Protein AF-B7PE12-F1 (afdb_monomer_lite)

InterPro domains:
  IPR002048 EF-hand domain [PF00036] (57-82)
  IPR002048 EF-hand domain [PS50222] (52-87)
  IPR002048 EF-hand domain [SM00054] (56-84)
  IPR011992 EF-hand domain pair [SSF47473] (15-103)
  IPR018247 EF-Hand 1, calcium-binding site [PS00018] (65-77)
  IPR036380 Isochorismatase-like superfamily [G3DSA:3.40.50.850] (93-191)
  IPR036380 Isochorismatase-like superfamily [SSF52499] (86-162)
  IPR052347 Isochorismatase Family Nicotinamidases [PTHR11080] (16-173)

Structure (mmCIF, N/CA/C/O backbone):
data_AF-B7PE12-F1
#
_entry.id   AF-B7PE12-F1
#
loop_
_atom_site.group_PDB
_atom_site.id
_atom_site.type_symbol
_atom_site.label_atom_id
_atom_site.label_alt_id
_atom_site.label_comp_id
_atom_site.label_asym_id
_atom_site.label_entity_id
_atom_site.label_seq_id
_atom_site.pdbx_PDB_ins_code
_atom_site.Cartn_x
_atom_site.Cartn_y
_atom_site.Cartn_z
_atom_site.occupancy
_atom_site.B_iso_or_equiv
_atom_site.auth_seq_id
_atom_site.auth_comp_id
_atom_site.auth_asym_id
_atom_site.auth_atom_id
_atom_site.pdbx_PDB_model_num
ATOM 1 N N . MET A 1 1 ? 0.848 9.325 35.718 1.00 32.75 1 MET A N 1
ATOM 2 C CA . MET A 1 1 ? 0.723 7.992 35.100 1.00 32.75 1 MET A CA 1
ATOM 3 C C . MET A 1 1 ? 1.271 8.139 33.702 1.00 32.75 1 MET A C 1
ATOM 5 O O . MET A 1 1 ? 0.842 9.062 33.021 1.00 32.75 1 MET A O 1
ATOM 9 N N . GLU A 1 2 ? 2.281 7.356 33.340 1.00 33.16 2 GLU A N 1
ATOM 10 C CA . GLU A 1 2 ? 2.796 7.341 31.967 1.00 33.16 2 GLU A CA 1
ATOM 11 C C . GLU A 1 2 ? 1.709 6.778 31.042 1.00 33.16 2 GLU A C 1
ATOM 13 O O . GLU A 1 2 ? 0.997 5.851 31.431 1.00 33.16 2 GLU A O 1
ATOM 18 N N . ALA A 1 3 ? 1.526 7.382 29.865 1.00 39.03 3 ALA A N 1
ATOM 19 C CA . ALA A 1 3 ? 0.576 6.881 28.879 1.00 39.03 3 ALA A CA 1
ATOM 20 C C . ALA A 1 3 ? 1.026 5.487 28.398 1.00 39.03 3 ALA A C 1
ATOM 22 O O . ALA A 1 3 ? 2.227 5.288 28.178 1.00 39.03 3 ALA A O 1
ATOM 23 N N . PRO A 1 4 ? 0.111 4.513 28.247 1.00 46.31 4 PRO A N 1
ATOM 24 C CA . PRO A 1 4 ? 0.466 3.198 27.733 1.00 46.31 4 PRO A CA 1
ATOM 25 C C . PRO A 1 4 ? 1.060 3.338 26.326 1.00 46.31 4 PRO A C 1
ATOM 27 O O . PRO A 1 4 ? 0.429 3.871 25.416 1.00 46.31 4 PRO A O 1
ATOM 30 N N . THR A 1 5 ? 2.298 2.874 26.150 1.00 42.44 5 THR A N 1
ATOM 31 C CA . THR A 1 5 ? 2.971 2.852 24.848 1.00 42.44 5 THR A CA 1
ATOM 32 C C . THR A 1 5 ? 2.740 1.494 24.197 1.00 42.44 5 THR A C 1
ATOM 34 O O . THR A 1 5 ? 3.296 0.482 24.619 1.00 42.44 5 THR A O 1
ATOM 37 N N . PHE A 1 6 ? 1.912 1.457 23.152 1.00 52.03 6 PHE A N 1
ATOM 38 C CA . PHE A 1 6 ? 1.680 0.244 22.371 1.00 52.03 6 PHE A CA 1
ATOM 39 C C . PHE A 1 6 ? 2.843 0.050 21.390 1.00 52.03 6 PHE A C 1
ATOM 41 O O . PHE A 1 6 ? 2.821 0.526 20.258 1.00 52.03 6 PHE A O 1
ATOM 48 N N . LYS A 1 7 ? 3.912 -0.616 21.836 1.00 43.25 7 LYS A N 1
ATOM 49 C CA . LYS A 1 7 ? 5.026 -1.003 20.961 1.00 43.25 7 LYS A CA 1
ATOM 50 C C . LYS A 1 7 ? 4.779 -2.385 20.367 1.00 43.25 7 LYS A C 1
ATOM 52 O O . LYS A 1 7 ? 5.158 -3.380 20.969 1.00 43.25 7 LYS A O 1
ATOM 57 N N . GLY A 1 8 ? 4.232 -2.408 19.152 1.00 51.97 8 GLY A N 1
ATOM 58 C CA . GLY A 1 8 ? 4.220 -3.588 18.288 1.00 51.97 8 GLY A CA 1
ATOM 59 C C . GLY A 1 8 ? 3.149 -4.617 18.650 1.00 51.97 8 GLY A C 1
ATOM 60 O O . GLY A 1 8 ? 3.154 -5.173 19.736 1.00 51.97 8 GLY A O 1
ATOM 61 N N . TYR A 1 9 ? 2.276 -4.887 17.675 1.00 55.16 9 TYR A N 1
ATOM 62 C CA . TYR A 1 9 ? 1.219 -5.904 17.688 1.00 55.16 9 TYR A CA 1
ATOM 63 C C . TYR A 1 9 ? 0.203 -5.796 18.832 1.00 55.16 9 TYR A C 1
ATOM 65 O O . TYR A 1 9 ? 0.434 -6.197 19.967 1.00 55.16 9 TYR A O 1
ATOM 73 N N . PHE A 1 10 ? -1.005 -5.347 18.495 1.00 65.88 10 PHE A N 1
ATOM 74 C CA . PHE A 1 10 ? -2.144 -5.543 19.376 1.00 65.88 10 PHE A CA 1
ATOM 75 C C . PHE A 1 10 ? -2.534 -7.029 19.403 1.00 65.88 10 PHE A C 1
ATOM 77 O O . PHE A 1 10 ? -2.925 -7.589 18.378 1.00 65.88 10 PHE A O 1
ATOM 84 N N . GLU A 1 11 ? -2.423 -7.670 20.568 1.00 69.06 11 GLU A N 1
ATOM 85 C CA . GLU A 1 11 ? -2.672 -9.111 20.718 1.00 69.06 11 GLU A CA 1
ATOM 86 C C . GLU A 1 11 ? -4.156 -9.487 20.557 1.00 69.06 11 GLU A C 1
ATOM 88 O O . GLU A 1 11 ? -4.472 -10.511 19.953 1.00 69.06 11 GLU A O 1
ATOM 93 N N . SER A 1 12 ? -5.077 -8.674 21.096 1.00 81.94 12 SER A N 1
ATOM 94 C CA . SER A 1 12 ? -6.532 -8.884 21.011 1.00 81.94 12 SER A CA 1
ATOM 95 C C . SER A 1 12 ? -7.321 -7.617 21.395 1.00 81.94 12 SER A C 1
ATOM 97 O O . SER A 1 12 ? -6.777 -6.774 22.121 1.00 81.94 12 SER A O 1
ATOM 99 N N . PRO A 1 13 ? -8.604 -7.490 20.983 1.00 85.56 13 PRO A N 1
ATOM 100 C CA . PRO A 1 13 ? -9.468 -6.387 21.415 1.00 85.56 13 PRO A CA 1
ATOM 101 C C . PRO A 1 13 ? -9.582 -6.308 22.938 1.00 85.56 13 PRO A C 1
ATOM 103 O O . PRO A 1 13 ? -9.463 -5.226 23.500 1.00 85.56 13 PRO A O 1
ATOM 106 N N . LEU A 1 14 ? -9.739 -7.449 23.619 1.00 86.44 14 LEU A N 1
ATOM 107 C CA . LEU A 1 14 ? -9.861 -7.503 25.079 1.00 86.44 14 LEU A CA 1
ATOM 108 C C . LEU A 1 14 ? -8.595 -7.016 25.785 1.00 86.44 14 LEU A C 1
ATOM 110 O O . LEU A 1 14 ? -8.681 -6.195 26.693 1.00 86.44 14 LEU A O 1
ATOM 114 N N . ALA A 1 15 ? -7.418 -7.475 25.350 1.00 85.06 15 ALA A N 1
ATOM 115 C CA . ALA A 1 15 ? -6.156 -7.036 25.939 1.00 85.06 15 ALA A CA 1
ATOM 116 C C . ALA A 1 15 ? -5.940 -5.527 25.754 1.00 85.06 15 ALA A C 1
ATOM 118 O O . ALA A 1 15 ? -5.499 -4.857 26.685 1.00 85.06 15 ALA A O 1
ATOM 119 N N . CYS A 1 16 ? -6.280 -4.987 24.579 1.00 84.88 16 CYS A N 1
ATOM 120 C CA . CYS A 1 16 ? -6.186 -3.554 24.317 1.00 84.88 16 CYS A CA 1
ATOM 121 C C . CYS A 1 16 ? -7.184 -2.761 25.173 1.00 84.88 16 CYS A C 1
ATOM 123 O O . CYS A 1 16 ? -6.786 -1.826 25.864 1.00 84.88 16 CYS A O 1
ATOM 125 N N . PHE A 1 17 ? -8.448 -3.189 25.209 1.00 86.12 17 PHE A N 1
ATOM 126 C CA . PHE A 1 17 ? -9.498 -2.560 26.006 1.00 86.12 17 PHE A CA 1
ATOM 127 C C . PHE A 1 17 ? -9.126 -2.501 27.492 1.00 86.12 17 PHE A C 1
ATOM 129 O O . PHE A 1 17 ? -9.135 -1.429 28.093 1.00 86.12 17 PHE A O 1
ATOM 136 N N . SER A 1 18 ? -8.689 -3.624 28.069 1.00 85.38 18 SER A N 1
ATOM 137 C CA . SER A 1 18 ? -8.286 -3.693 29.478 1.00 85.38 18 SER A CA 1
ATOM 138 C C . SER A 1 18 ? -7.044 -2.864 29.812 1.00 85.38 18 SER A C 1
ATOM 140 O O . SER A 1 18 ? -6.896 -2.445 30.957 1.00 85.38 18 SER A O 1
ATOM 142 N N . GLN A 1 19 ? -6.149 -2.612 28.849 1.00 83.75 19 GLN A N 1
ATOM 143 C CA . GLN A 1 19 ? -4.986 -1.738 29.052 1.00 83.75 19 GLN A CA 1
ATOM 144 C C . GLN A 1 19 ? -5.345 -0.247 29.008 1.00 83.75 19 GLN A C 1
ATOM 146 O O . GLN A 1 19 ? -4.657 0.562 29.630 1.00 83.75 19 GLN A O 1
ATOM 151 N N . LEU A 1 20 ? -6.395 0.120 28.269 1.00 82.81 20 LEU A N 1
ATOM 152 C CA . LEU A 1 20 ? -6.860 1.503 28.138 1.00 82.81 20 LEU A CA 1
ATOM 153 C C . LEU A 1 20 ? -7.706 1.948 29.337 1.00 82.81 20 LEU A C 1
ATOM 155 O O . LEU A 1 20 ? -7.660 3.118 29.711 1.00 82.81 20 LEU A O 1
ATOM 159 N N . GLN A 1 21 ? -8.438 1.016 29.951 1.00 81.88 21 GLN A N 1
ATOM 160 C CA . GLN A 1 21 ? -9.257 1.266 31.133 1.00 81.88 21 GLN A CA 1
ATOM 161 C C . GLN A 1 21 ? -8.396 1.672 32.340 1.00 81.88 21 GLN A C 1
ATOM 163 O O . GLN A 1 21 ? -7.696 0.846 32.932 1.00 81.88 21 GLN A O 1
ATOM 168 N N . LYS A 1 22 ? -8.515 2.924 32.799 1.00 71.25 22 LYS A N 1
ATOM 169 C CA . LYS A 1 22 ? -7.918 3.353 34.081 1.00 71.25 22 LYS A CA 1
ATOM 170 C C . LYS A 1 22 ? -8.517 2.602 35.272 1.00 71.25 22 LYS A C 1
ATOM 172 O O . LYS A 1 22 ? -7.823 2.361 36.260 1.00 71.25 22 LYS A O 1
ATOM 177 N N . ALA A 1 23 ? -9.792 2.227 35.173 1.00 66.31 23 ALA A N 1
ATOM 178 C CA . ALA A 1 23 ? -10.487 1.345 36.102 1.00 66.31 23 ALA A CA 1
ATOM 179 C C . ALA A 1 23 ? -11.039 0.139 35.329 1.00 66.31 23 ALA A C 1
ATOM 181 O O . ALA A 1 23 ? -11.912 0.299 34.483 1.00 66.31 23 ALA A O 1
ATOM 182 N N . GLN A 1 24 ? -10.564 -1.072 35.647 1.00 62.75 24 GLN A N 1
ATOM 183 C CA . GLN A 1 24 ? -10.840 -2.326 34.912 1.00 62.75 24 GLN A CA 1
ATOM 184 C C . GLN A 1 24 ? -12.331 -2.715 34.792 1.00 62.75 24 GLN A C 1
ATOM 186 O O . GLN A 1 24 ? -12.660 -3.720 34.168 1.00 62.75 24 GLN A O 1
ATOM 191 N N . THR A 1 25 ? -13.243 -1.960 35.407 1.00 63.84 25 THR A N 1
ATOM 192 C CA . THR A 1 25 ? -14.685 -2.231 35.419 1.00 63.84 25 THR A CA 1
ATOM 193 C C . THR A 1 25 ? -15.524 -1.169 34.709 1.00 63.84 25 THR A C 1
ATOM 195 O O . THR A 1 25 ? -16.745 -1.303 34.706 1.00 63.84 25 THR A O 1
ATOM 198 N N . GLU A 1 26 ? -14.927 -0.119 34.136 1.00 76.56 26 GLU A N 1
ATOM 199 C CA . GLU A 1 26 ? -15.684 0.974 33.506 1.00 76.56 26 GLU A CA 1
ATOM 200 C C . GLU A 1 26 ? -15.521 1.005 31.980 1.00 76.56 26 GLU A C 1
ATOM 202 O O . GLU A 1 26 ? -14.421 0.772 31.487 1.00 76.56 26 GLU A O 1
ATOM 207 N N . PRO A 1 27 ? -16.592 1.279 31.214 1.00 84.19 27 PRO A N 1
ATOM 208 C CA . PRO A 1 27 ? -16.485 1.516 29.773 1.00 84.19 27 PRO A CA 1
ATOM 209 C C . PRO A 1 27 ? -15.563 2.711 29.482 1.00 84.19 27 PRO A C 1
ATOM 211 O O . PRO A 1 27 ? -15.430 3.608 30.317 1.00 84.19 27 PRO A O 1
ATOM 214 N N . LEU A 1 28 ? -14.934 2.719 28.305 1.00 86.44 28 LEU A N 1
ATOM 215 C CA . LEU A 1 28 ? -13.893 3.690 27.971 1.00 86.44 28 LEU A CA 1
ATOM 216 C C . LEU A 1 28 ? -14.451 5.108 27.862 1.00 86.44 28 LEU A C 1
ATOM 218 O O . LEU A 1 28 ? -1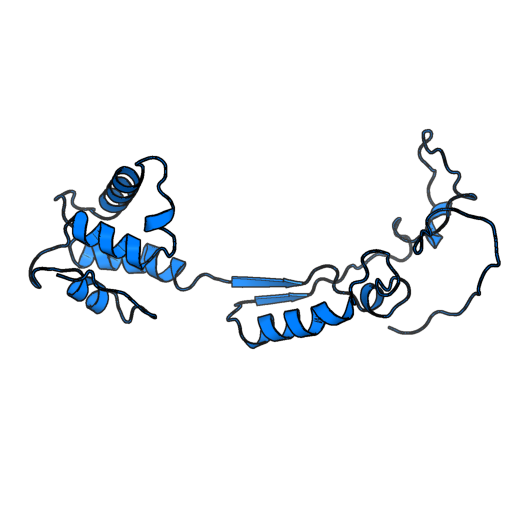5.491 5.344 27.235 1.00 86.44 28 LEU A O 1
ATOM 222 N N . SER A 1 29 ? -13.717 6.059 28.437 1.00 87.38 29 SER A N 1
ATOM 223 C CA . SER A 1 29 ? -13.991 7.485 28.268 1.00 87.38 29 SER A CA 1
ATOM 224 C C . SER A 1 29 ? -13.438 8.012 26.939 1.00 87.38 29 SER A C 1
ATOM 226 O O . SER A 1 29 ? -12.589 7.393 26.290 1.00 87.38 29 SER A O 1
ATOM 228 N N . LYS A 1 30 ? -13.881 9.209 26.541 1.00 85.25 30 LYS A N 1
ATOM 229 C CA . LYS A 1 30 ? -13.376 9.892 25.341 1.00 85.25 30 LYS A CA 1
ATOM 230 C C . LYS A 1 30 ? -11.863 10.131 25.407 1.00 85.25 30 LYS A C 1
ATOM 232 O O . LYS A 1 30 ? -11.172 10.003 24.401 1.00 85.25 30 LYS A O 1
ATOM 237 N N . GLU A 1 31 ? -11.336 10.438 26.589 1.00 85.19 31 GLU A N 1
ATOM 238 C CA . GLU A 1 31 ? -9.906 10.666 26.811 1.00 85.19 31 GLU A CA 1
ATOM 239 C C . GLU A 1 31 ? -9.093 9.377 26.654 1.00 85.19 31 GLU A C 1
ATOM 241 O O . GLU A 1 31 ? -8.012 9.399 26.070 1.00 85.19 31 GLU A O 1
ATOM 246 N N . GLU A 1 32 ? -9.600 8.247 27.151 1.00 87.12 32 GLU A N 1
ATOM 247 C CA . GLU A 1 32 ? -8.948 6.940 26.986 1.00 87.12 32 GLU A CA 1
ATOM 248 C C . GLU A 1 32 ? -8.981 6.493 25.520 1.00 87.12 32 GLU A C 1
ATOM 250 O O . GLU A 1 32 ? -7.984 5.995 24.993 1.00 87.12 32 GLU A O 1
ATOM 255 N N . PHE A 1 33 ? -10.087 6.763 24.826 1.00 87.12 33 PHE A N 1
ATOM 256 C CA . PHE A 1 33 ? -10.193 6.540 23.390 1.00 87.12 33 PHE A CA 1
ATOM 257 C C . PHE A 1 33 ? -9.219 7.415 22.579 1.00 87.12 33 PHE A C 1
ATOM 259 O O . PHE A 1 33 ? -8.606 6.938 21.626 1.00 87.12 33 PHE A O 1
ATOM 266 N N . ALA A 1 34 ? -9.002 8.673 22.973 1.00 84.62 34 ALA A N 1
ATOM 267 C CA . ALA A 1 34 ? -8.009 9.537 22.332 1.00 84.62 34 ALA A CA 1
ATOM 268 C C . ALA A 1 34 ? -6.577 8.993 22.485 1.00 84.62 34 ALA A C 1
ATOM 270 O O . ALA A 1 34 ? -5.802 9.035 21.530 1.00 84.62 34 ALA A O 1
ATOM 271 N N . VAL A 1 35 ? -6.239 8.431 23.653 1.00 83.75 35 VAL A N 1
ATOM 272 C CA . VAL A 1 35 ? -4.943 7.765 23.886 1.00 83.75 35 VAL A CA 1
ATOM 273 C C . VAL A 1 35 ? -4.780 6.549 22.974 1.00 83.75 35 VAL A C 1
ATOM 275 O O . VAL A 1 35 ? -3.707 6.348 22.408 1.00 83.75 35 VAL A O 1
ATOM 278 N N . PHE A 1 36 ? -5.843 5.763 22.784 1.00 84.88 36 PHE A N 1
ATOM 279 C CA . PHE A 1 36 ? -5.840 4.657 21.827 1.00 84.88 36 PHE A CA 1
ATOM 280 C C . PHE A 1 36 ? -5.598 5.126 20.387 1.00 84.88 36 PHE A C 1
ATOM 282 O O . PHE A 1 36 ? -4.786 4.542 19.677 1.00 84.88 36 PHE A O 1
ATOM 289 N N . LEU A 1 37 ? -6.249 6.205 19.949 1.00 81.75 37 LEU A N 1
ATOM 290 C CA . LEU A 1 37 ? -6.011 6.755 18.612 1.00 81.75 37 LEU A CA 1
ATOM 291 C C . LEU A 1 37 ? -4.565 7.244 18.453 1.00 81.75 37 LEU A C 1
ATOM 293 O O . LEU A 1 37 ? -3.947 6.981 17.424 1.00 81.75 37 LEU A O 1
ATOM 297 N N . GLY A 1 38 ? -3.997 7.869 19.487 1.00 78.88 38 GLY A N 1
ATOM 298 C CA . GLY A 1 38 ? -2.587 8.263 19.507 1.00 78.88 38 GLY A CA 1
ATOM 299 C C . GLY A 1 38 ? -1.611 7.091 19.403 1.00 78.88 38 GLY A C 1
ATOM 300 O O . GLY A 1 38 ? -0.525 7.243 18.854 1.00 78.88 38 GLY A O 1
ATOM 301 N N . SER A 1 39 ? -1.995 5.909 19.890 1.00 78.00 39 SER A N 1
ATOM 302 C CA . SER A 1 39 ? -1.165 4.709 19.779 1.00 78.00 39 SER A CA 1
ATOM 303 C C . SER A 1 39 ? -1.355 3.955 18.462 1.00 78.00 39 SER A C 1
ATOM 305 O O . SER A 1 39 ? -0.426 3.296 17.994 1.00 78.00 39 SER A O 1
ATOM 307 N N . LEU A 1 40 ? -2.539 4.057 17.853 1.00 77.62 40 LEU A N 1
ATOM 308 C CA . LEU A 1 40 ? -2.855 3.427 16.573 1.00 77.62 40 LEU A CA 1
ATOM 309 C C . LEU A 1 40 ? -2.259 4.195 15.382 1.00 77.62 40 LEU A C 1
ATOM 311 O O . LEU A 1 40 ? -1.837 3.579 14.404 1.00 77.62 40 LEU A O 1
ATOM 315 N N . PHE A 1 41 ? -2.214 5.526 15.457 1.00 76.12 41 PHE A N 1
ATOM 316 C CA . PHE A 1 41 ? -1.762 6.399 14.375 1.00 76.12 41 PHE A CA 1
ATOM 317 C C . PHE A 1 41 ? -0.415 7.046 14.715 1.00 76.12 41 PHE A C 1
ATOM 319 O O . PHE A 1 41 ? -0.312 7.852 15.634 1.00 76.12 41 PHE A O 1
ATOM 326 N N . THR A 1 42 ? 0.616 6.725 13.931 1.00 66.19 42 THR A N 1
ATOM 327 C CA . THR A 1 42 ? 2.016 7.107 14.196 1.00 66.19 42 THR A CA 1
ATOM 328 C C . THR A 1 42 ? 2.249 8.621 14.206 1.00 66.19 42 THR A C 1
ATOM 330 O O . THR A 1 42 ? 3.091 9.090 14.963 1.00 66.19 42 THR A O 1
ATOM 333 N N . ASP A 1 43 ? 1.449 9.372 13.444 1.00 64.56 43 ASP A N 1
ATOM 334 C CA . ASP A 1 43 ? 1.544 10.833 13.331 1.00 64.56 43 ASP A CA 1
ATOM 335 C C . ASP A 1 43 ? 0.383 11.551 14.038 1.00 64.56 43 ASP A C 1
ATOM 337 O O . ASP A 1 43 ? 0.166 12.739 13.819 1.00 64.56 43 ASP A O 1
ATOM 341 N N . PHE A 1 44 ? -0.413 10.863 14.868 1.00 66.12 44 PHE A N 1
ATOM 342 C CA . PHE A 1 44 ? -1.613 11.469 15.463 1.00 66.12 44 PHE A CA 1
ATOM 343 C C . PHE A 1 44 ? -1.288 12.708 16.292 1.00 66.12 44 PHE A C 1
ATOM 345 O O . PHE A 1 44 ? -2.030 13.686 16.252 1.00 66.12 44 PHE A O 1
ATOM 352 N N . GLU A 1 45 ? -0.179 12.679 17.035 1.00 62.38 45 GLU A N 1
ATOM 353 C CA . GLU A 1 45 ? 0.248 13.798 17.872 1.00 62.38 45 GLU A CA 1
ATOM 354 C C . GLU A 1 45 ? 0.874 14.945 17.063 1.00 62.38 45 GLU A C 1
ATOM 356 O O . GLU A 1 45 ? 0.698 16.105 17.443 1.00 62.38 45 GLU A O 1
ATOM 361 N N . ASP A 1 46 ? 1.478 14.659 15.911 1.00 62.00 46 ASP A N 1
ATOM 362 C CA . ASP A 1 46 ? 2.147 15.651 15.059 1.00 62.00 46 ASP A CA 1
ATOM 363 C C . ASP A 1 46 ? 1.234 16.224 13.958 1.00 62.00 46 ASP A C 1
ATOM 365 O O . ASP A 1 46 ? 1.487 17.308 13.429 1.00 62.00 46 ASP A O 1
ATOM 369 N N . ALA A 1 47 ? 0.123 15.551 13.646 1.00 57.53 47 ALA A N 1
ATOM 370 C CA . ALA A 1 47 ? -0.810 15.922 12.581 1.00 57.53 47 ALA A CA 1
ATOM 371 C C . ALA A 1 47 ? -1.725 17.120 12.904 1.00 57.53 47 ALA A C 1
ATOM 373 O O . ALA A 1 47 ? -2.602 17.435 12.098 1.00 57.53 47 ALA A O 1
ATOM 374 N N . ASP A 1 48 ? -1.547 17.812 14.039 1.00 60.41 48 ASP A N 1
ATOM 375 C CA . ASP A 1 48 ? -2.467 18.880 14.462 1.00 60.41 48 ASP A CA 1
ATOM 376 C C . ASP A 1 48 ? -1.843 20.273 14.650 1.00 60.41 48 ASP A C 1
ATOM 378 O O . ASP A 1 48 ? -1.678 20.745 15.777 1.00 60.41 48 ASP A O 1
ATOM 382 N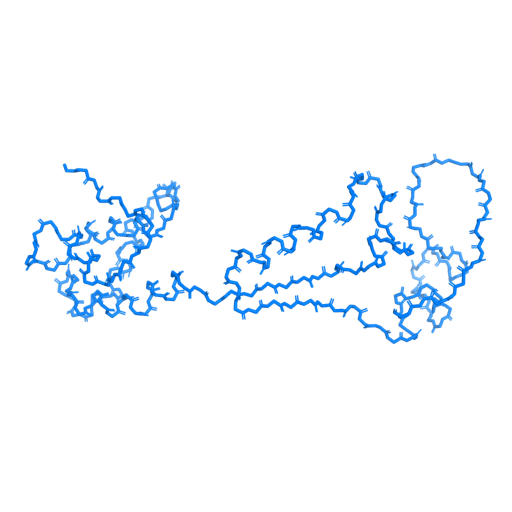 N . PRO A 1 49 ? -1.562 20.994 13.550 1.00 55.59 49 PRO A N 1
ATOM 383 C CA . PRO A 1 49 ? -1.312 22.432 13.590 1.00 55.59 49 PRO A CA 1
ATOM 384 C C . PRO A 1 49 ? -2.587 23.284 13.780 1.00 55.59 49 PRO A C 1
ATOM 386 O O . PRO A 1 49 ? -2.462 24.495 13.958 1.00 55.59 49 PRO A O 1
ATOM 389 N N . ALA A 1 50 ? -3.798 22.706 13.687 1.00 59.78 50 ALA A N 1
ATOM 390 C CA . ALA A 1 50 ? -5.060 23.442 13.490 1.00 59.78 50 ALA A CA 1
ATOM 391 C C . ALA A 1 50 ? -6.100 23.315 14.630 1.00 59.78 50 ALA A C 1
ATOM 393 O O . ALA A 1 50 ? -7.070 24.072 14.644 1.00 59.78 50 ALA A O 1
ATOM 394 N N . GLY A 1 51 ? -5.900 22.420 15.599 1.00 60.72 51 GLY A N 1
ATOM 395 C CA . GLY A 1 51 ? -6.819 22.146 16.710 1.00 60.72 51 GLY A CA 1
ATOM 396 C C . GLY A 1 51 ? -7.954 21.162 16.386 1.00 60.72 51 GLY A C 1
ATOM 397 O O . GLY A 1 51 ? -8.962 21.149 17.093 1.00 60.72 51 GLY A O 1
ATOM 398 N N . ASP A 1 52 ? -7.825 20.348 15.334 1.00 70.00 52 ASP A N 1
ATOM 399 C CA . ASP A 1 52 ? -8.894 19.462 14.839 1.00 70.00 52 ASP A CA 1
ATOM 400 C C . ASP A 1 52 ? -8.920 18.074 15.510 1.00 70.00 52 ASP A C 1
ATOM 402 O O . ASP A 1 52 ? -9.873 17.313 15.312 1.00 70.00 52 ASP A O 1
ATOM 406 N N . LYS A 1 53 ? -7.932 17.732 16.352 1.00 72.38 53 LYS A N 1
ATOM 407 C CA . LYS A 1 53 ? -7.883 16.438 17.067 1.00 72.38 53 LYS A CA 1
ATOM 408 C C . LYS A 1 53 ? -9.151 16.147 17.850 1.00 72.38 53 LYS A C 1
ATOM 410 O O . LYS A 1 53 ? -9.738 15.079 17.702 1.00 72.38 53 LYS A O 1
ATOM 415 N N . GLU A 1 54 ? -9.598 17.107 18.653 1.00 77.12 54 GLU A N 1
ATOM 416 C CA . GLU A 1 54 ? -10.766 16.937 19.520 1.00 77.12 54 GLU A CA 1
ATOM 417 C C . GLU A 1 54 ? -12.037 16.656 18.700 1.00 77.12 54 GLU A C 1
ATOM 419 O O . GLU A 1 54 ? -12.892 15.864 19.105 1.00 77.12 54 GLU A O 1
ATOM 424 N N . ASN A 1 55 ? -12.120 17.256 17.506 1.00 80.50 55 ASN A N 1
ATOM 425 C CA . ASN A 1 55 ? -13.204 17.067 16.547 1.00 80.50 55 ASN A CA 1
ATOM 426 C C . ASN A 1 55 ? -13.158 15.670 15.909 1.00 80.50 55 ASN A C 1
ATOM 428 O O . ASN A 1 55 ? -14.192 15.013 15.789 1.00 80.50 55 ASN A O 1
ATOM 432 N N . VAL A 1 56 ? -11.966 15.193 15.532 1.00 81.81 56 VAL A N 1
ATOM 433 C CA . VAL A 1 56 ? -11.766 13.840 14.990 1.00 81.81 56 VAL A CA 1
ATOM 434 C C . VAL A 1 56 ? -12.098 12.783 16.040 1.00 81.81 56 VAL A C 1
ATOM 436 O O . VAL A 1 56 ? -12.887 11.885 15.752 1.00 81.81 56 VAL A O 1
ATOM 439 N N . VAL A 1 57 ? -11.576 12.919 17.263 1.00 85.19 57 VAL A N 1
ATOM 440 C CA . VAL A 1 57 ? -11.886 12.011 18.378 1.00 85.19 57 VAL A CA 1
ATOM 441 C C . VAL A 1 57 ? -13.391 11.986 18.626 1.00 85.19 57 VAL A C 1
ATOM 443 O O . VAL A 1 57 ? -13.967 10.910 18.718 1.00 85.19 57 VAL A O 1
ATOM 446 N N . GLU A 1 58 ? -14.059 13.143 18.677 1.00 86.44 58 GLU A N 1
ATOM 447 C CA . GLU A 1 58 ? -15.510 13.203 18.893 1.00 86.44 58 GLU A CA 1
ATOM 448 C C . GLU A 1 58 ? -16.314 12.539 17.774 1.00 86.44 58 GLU A C 1
ATOM 450 O O . GLU A 1 58 ? -17.270 11.813 18.050 1.00 86.44 58 GLU A O 1
ATOM 455 N N . LYS A 1 59 ? -15.936 12.770 16.513 1.00 85.44 59 LYS A N 1
ATOM 456 C CA . LYS A 1 59 ? -16.586 12.136 15.361 1.00 85.44 59 LYS A CA 1
ATOM 457 C C . LYS A 1 59 ? -16.434 10.623 15.403 1.00 85.44 59 LYS A C 1
ATOM 459 O O . LYS A 1 59 ? -17.424 9.925 15.218 1.00 85.44 59 LYS A O 1
ATOM 464 N N . LEU A 1 60 ? -15.221 10.131 15.645 1.00 86.25 60 LEU A N 1
ATOM 465 C CA . LEU A 1 60 ? -14.946 8.699 15.717 1.00 86.25 60 LEU A CA 1
ATOM 466 C C . LEU A 1 60 ? -15.658 8.061 16.907 1.00 86.25 60 LEU A C 1
ATOM 468 O O . LEU A 1 60 ? -16.327 7.051 16.736 1.00 86.25 60 LEU A O 1
ATOM 472 N N . PHE A 1 61 ? -15.608 8.695 18.077 1.00 88.44 61 PHE A N 1
ATOM 473 C CA . PHE A 1 61 ? -16.296 8.210 19.269 1.00 88.44 61 PHE A CA 1
ATOM 474 C C . PHE A 1 61 ? -17.801 8.046 19.014 1.00 88.44 61 PHE A C 1
ATOM 476 O O . PHE A 1 61 ? -18.348 6.978 19.255 1.00 88.44 61 PHE A O 1
ATOM 483 N N . LYS A 1 62 ? -18.456 9.048 18.410 1.00 88.62 62 LYS A N 1
ATOM 484 C CA . LYS A 1 62 ? -19.889 8.990 18.056 1.00 88.62 62 LYS A CA 1
ATOM 485 C C . LYS A 1 62 ? -20.249 7.925 17.019 1.00 88.62 62 LYS A C 1
ATOM 487 O O . LYS A 1 62 ? -21.412 7.549 16.931 1.00 88.62 62 LYS A O 1
ATOM 492 N N . ILE A 1 63 ? -19.302 7.486 16.189 1.00 88.31 63 ILE A N 1
ATOM 493 C CA . ILE A 1 63 ? -19.544 6.394 15.233 1.00 88.31 63 ILE A CA 1
ATOM 494 C C . ILE A 1 63 ? -19.667 5.058 15.977 1.00 88.31 63 ILE A C 1
ATOM 496 O O . ILE A 1 63 ? -20.455 4.206 15.563 1.00 88.31 63 ILE A O 1
ATOM 500 N N . PHE A 1 64 ? -18.899 4.884 17.054 1.00 88.69 64 PHE A N 1
ATOM 501 C CA . PHE A 1 64 ? -18.784 3.614 17.770 1.00 88.69 64 PHE A CA 1
ATOM 502 C C . PHE A 1 64 ? -19.627 3.543 19.050 1.00 88.69 64 PHE A C 1
ATOM 504 O O . PHE A 1 64 ? -20.005 2.440 19.426 1.00 88.69 64 PHE A O 1
ATOM 511 N N . ASP A 1 65 ? -19.986 4.678 19.655 1.00 90.94 65 ASP A N 1
ATOM 512 C CA . ASP A 1 65 ? -20.992 4.795 20.722 1.00 90.94 65 ASP A CA 1
ATOM 513 C C . ASP A 1 65 ? -22.398 4.614 20.113 1.00 90.94 65 ASP A C 1
ATOM 515 O O . ASP A 1 65 ? -23.069 5.560 19.682 1.00 90.94 65 ASP A O 1
ATOM 519 N N . ARG A 1 66 ? -22.816 3.352 19.964 1.00 88.50 66 ARG A N 1
ATOM 520 C CA . ARG A 1 66 ? -24.053 2.969 19.262 1.00 88.50 66 ARG A CA 1
ATOM 521 C C . ARG A 1 66 ? -25.270 3.219 20.135 1.00 88.50 66 ARG A C 1
ATOM 523 O O . ARG A 1 66 ? -26.355 3.464 19.600 1.00 88.50 66 ARG A O 1
ATOM 530 N N . ASN A 1 67 ? -25.104 3.097 21.449 1.00 90.19 67 ASN A N 1
ATOM 531 C CA . ASN A 1 67 ? -26.171 3.294 22.418 1.00 90.19 67 ASN A CA 1
ATOM 532 C C . ASN A 1 67 ? -26.337 4.780 22.832 1.00 90.19 67 ASN A C 1
ATOM 534 O O . ASN A 1 67 ? -27.378 5.127 23.395 1.00 90.19 67 ASN A O 1
ATOM 538 N N . GLN A 1 68 ? -25.387 5.647 22.453 1.00 89.06 68 GLN A N 1
ATOM 539 C CA . GLN A 1 68 ? -25.333 7.086 22.738 1.00 89.06 68 GLN A CA 1
ATOM 540 C C . GLN A 1 68 ? -25.291 7.411 24.236 1.00 89.06 68 GLN A C 1
ATOM 542 O O . GLN A 1 68 ? -25.840 8.429 24.673 1.00 89.06 68 GLN A O 1
ATOM 547 N N . ASP A 1 69 ? -24.665 6.548 25.036 1.00 90.44 69 ASP A N 1
ATOM 548 C CA . ASP A 1 69 ? -24.505 6.744 26.476 1.00 90.44 69 ASP A CA 1
ATOM 549 C C . ASP A 1 69 ? -23.287 7.616 26.834 1.00 90.44 69 ASP A C 1
ATOM 551 O O . ASP A 1 69 ? -23.104 7.990 28.001 1.00 90.44 69 ASP A O 1
ATOM 555 N N . GLY A 1 70 ? -22.500 8.016 25.827 1.00 87.94 70 GLY A N 1
ATOM 556 C CA . GLY A 1 70 ? -21.306 8.838 25.980 1.00 87.94 70 GLY A CA 1
ATOM 557 C C . GLY A 1 70 ? -20.087 8.057 26.468 1.00 87.94 70 GLY A C 1
ATOM 558 O O . GLY A 1 70 ? -19.108 8.677 26.896 1.00 87.94 70 GLY A O 1
ATOM 559 N N . LYS A 1 71 ? -20.139 6.724 26.434 1.00 90.06 71 LYS A N 1
ATOM 560 C CA . LYS A 1 71 ? -19.068 5.799 26.805 1.00 90.06 71 LYS A CA 1
ATOM 561 C C . LYS A 1 71 ? -18.908 4.743 25.704 1.00 90.06 71 LYS A C 1
ATOM 563 O O . LYS A 1 71 ? -19.742 4.624 24.821 1.00 90.06 71 LYS A O 1
ATOM 568 N N . LEU A 1 72 ? -17.788 4.021 25.726 1.00 90.19 72 LEU A N 1
ATOM 569 C CA . LEU A 1 72 ? -17.565 2.880 24.834 1.00 90.19 72 LEU A CA 1
ATOM 570 C C . LEU A 1 72 ? -17.457 1.606 25.659 1.00 90.19 72 LEU A C 1
ATOM 572 O O . LEU A 1 72 ? -16.446 1.367 26.330 1.00 90.19 72 LEU A O 1
ATOM 576 N N . ASP A 1 73 ? -18.505 0.789 25.631 1.00 91.56 73 ASP A N 1
ATOM 577 C CA . ASP A 1 73 ? -18.458 -0.522 26.268 1.00 91.56 73 ASP A CA 1
ATOM 578 C C . ASP A 1 73 ? -17.606 -1.524 25.467 1.00 91.56 73 ASP A C 1
ATOM 580 O O . ASP A 1 73 ? -17.145 -1.257 24.353 1.00 91.56 73 ASP A O 1
ATOM 584 N N . PHE A 1 74 ? -17.342 -2.695 26.054 1.00 90.69 74 PHE A N 1
ATOM 585 C CA . PHE A 1 74 ? -16.509 -3.699 25.393 1.00 90.69 74 PHE A CA 1
ATOM 586 C C . PHE A 1 74 ? -17.131 -4.217 24.089 1.00 90.69 74 PHE A C 1
ATOM 588 O O . PHE A 1 74 ? -16.400 -4.503 23.148 1.00 90.69 74 PHE A O 1
ATOM 595 N N . SER A 1 75 ? -18.459 -4.314 24.005 1.00 91.62 75 SER A N 1
ATOM 596 C CA . SER A 1 75 ? -19.146 -4.795 22.800 1.00 91.62 75 SER A CA 1
ATOM 597 C C . SER A 1 75 ? -19.024 -3.781 21.661 1.00 91.62 75 SER A C 1
ATOM 599 O O . SER A 1 75 ? -18.823 -4.152 20.505 1.00 91.62 75 SER A O 1
ATOM 601 N N . GLU A 1 76 ? -19.130 -2.493 21.979 1.00 92.38 76 GLU A N 1
ATOM 602 C CA . GLU A 1 76 ? -18.924 -1.394 21.033 1.00 92.38 76 GLU A CA 1
ATOM 603 C C . GLU A 1 76 ? -17.468 -1.308 20.578 1.00 92.38 76 GLU A C 1
ATOM 605 O O . GLU A 1 76 ? -17.193 -1.199 19.379 1.00 92.38 76 GLU A O 1
ATOM 610 N N . PHE A 1 77 ? -16.530 -1.444 21.515 1.00 90.56 77 PHE A N 1
ATOM 611 C CA . PHE A 1 77 ? -15.107 -1.479 21.206 1.00 90.56 77 PHE A CA 1
ATOM 612 C C . PHE A 1 77 ? -14.719 -2.704 20.370 1.00 90.56 77 PHE A C 1
ATOM 614 O O . PHE A 1 77 ? -13.951 -2.573 19.422 1.00 90.56 77 PHE A O 1
ATOM 621 N N . GLU A 1 78 ? -15.258 -3.887 20.666 1.00 90.94 78 GLU A N 1
ATOM 622 C CA . GLU A 1 78 ? -15.038 -5.106 19.879 1.00 90.94 78 GLU A CA 1
ATOM 623 C C . GLU A 1 78 ? -15.615 -4.962 18.462 1.00 90.94 78 GLU A C 1
ATOM 625 O O . GLU A 1 78 ? -14.963 -5.318 17.480 1.00 90.94 78 GLU A O 1
ATOM 630 N N . ALA A 1 79 ? -16.796 -4.354 18.321 1.00 90.38 79 ALA A N 1
ATOM 631 C CA . ALA A 1 79 ? -17.364 -4.064 17.008 1.00 90.38 79 ALA A CA 1
ATOM 632 C C . ALA A 1 79 ? -16.486 -3.088 16.204 1.00 90.38 79 ALA A C 1
ATOM 634 O O . ALA A 1 79 ? -16.228 -3.326 15.022 1.00 90.38 79 ALA A O 1
ATOM 635 N N . MET A 1 80 ? -15.995 -2.018 16.837 1.00 90.19 80 MET A N 1
ATOM 636 C CA . MET A 1 80 ? -15.020 -1.104 16.235 1.00 90.19 80 MET A CA 1
ATOM 637 C C . MET A 1 80 ? -13.736 -1.844 15.846 1.00 90.19 80 MET A C 1
ATOM 639 O O . MET A 1 80 ? -13.184 -1.618 14.769 1.00 90.19 80 MET A O 1
ATOM 643 N N . TRP A 1 81 ? -13.254 -2.730 16.713 1.00 88.56 81 TRP A N 1
ATOM 644 C CA . TRP A 1 81 ? -12.035 -3.489 16.489 1.00 88.56 81 TRP A CA 1
ATOM 645 C C . TRP A 1 81 ? -12.098 -4.287 15.190 1.00 88.56 81 TRP A C 1
ATOM 647 O O . TRP A 1 81 ? -11.235 -4.144 14.324 1.00 88.56 81 TRP A O 1
ATOM 657 N N . GLU A 1 82 ? -13.156 -5.075 15.026 1.00 87.69 82 GLU A N 1
ATOM 658 C CA . GLU A 1 82 ? -13.353 -5.923 13.851 1.00 87.69 82 GLU A CA 1
ATOM 659 C C . GLU A 1 82 ? -13.611 -5.109 12.579 1.00 87.69 82 GLU A C 1
ATOM 661 O O . GLU A 1 82 ? -13.129 -5.453 11.500 1.00 87.69 82 GLU A O 1
ATOM 666 N N . GLN A 1 83 ? -14.362 -4.011 12.684 1.00 86.06 83 GLN A N 1
ATOM 667 C CA . GLN A 1 83 ? -14.748 -3.217 11.515 1.00 86.06 83 GLN A CA 1
ATOM 668 C C . GLN A 1 83 ? -13.669 -2.244 11.048 1.00 86.06 83 GLN A C 1
ATOM 670 O O . GLN A 1 83 ? -13.673 -1.852 9.881 1.00 86.06 83 GLN A O 1
ATOM 675 N N . TRP A 1 84 ? -12.779 -1.825 11.944 1.00 85.00 84 TRP A N 1
ATOM 676 C CA . TRP A 1 84 ? -11.857 -0.724 11.689 1.00 85.00 84 TRP A CA 1
ATOM 677 C C . TRP A 1 84 ? -10.416 -1.093 11.993 1.00 85.00 84 TRP A C 1
ATOM 679 O O . TRP A 1 84 ? -9.571 -1.054 11.100 1.00 85.00 84 TRP A O 1
ATOM 689 N N . VAL A 1 85 ? -10.134 -1.508 13.225 1.00 84.56 85 VAL A N 1
ATOM 690 C CA . VAL A 1 85 ? -8.755 -1.744 13.667 1.00 84.56 85 VAL A CA 1
ATOM 691 C C . VAL A 1 85 ? -8.131 -2.914 12.905 1.00 84.56 85 VAL A C 1
ATOM 693 O O . VAL A 1 85 ? -7.019 -2.793 12.399 1.00 84.56 85 VAL A O 1
ATOM 696 N N . VAL A 1 86 ? -8.852 -4.027 12.743 1.00 83.56 86 VAL A N 1
ATOM 697 C CA . VAL A 1 86 ? -8.352 -5.203 12.016 1.00 83.56 86 VAL A CA 1
ATOM 698 C C . VAL A 1 86 ? -8.063 -4.890 10.538 1.00 83.56 86 VAL A C 1
ATOM 700 O O . VAL A 1 86 ? -6.934 -5.149 10.116 1.00 83.56 86 VAL A O 1
ATOM 703 N N . PRO A 1 87 ? -8.987 -4.302 9.747 1.00 82.12 87 PRO A N 1
ATOM 704 C CA . PRO A 1 87 ? -8.698 -3.912 8.364 1.00 82.12 87 PRO A CA 1
ATOM 705 C C . PRO A 1 87 ? -7.547 -2.912 8.217 1.00 82.12 87 PRO A C 1
ATOM 707 O O . PRO A 1 87 ? -6.816 -2.970 7.232 1.00 82.12 87 PRO A O 1
ATOM 710 N N . MET A 1 88 ? -7.378 -2.004 9.181 1.00 81.50 88 MET A N 1
ATOM 711 C CA . MET A 1 88 ? -6.295 -1.019 9.168 1.00 81.50 88 MET A CA 1
ATOM 712 C C . MET A 1 88 ? -4.931 -1.623 9.496 1.00 81.50 88 MET A C 1
ATOM 714 O O . MET A 1 88 ? -3.938 -1.260 8.873 1.00 81.50 88 MET A O 1
ATOM 718 N N . LEU A 1 89 ? -4.873 -2.532 10.471 1.00 79.81 89 LEU A N 1
ATOM 719 C CA . LEU A 1 89 ? -3.633 -3.197 10.879 1.00 79.81 89 LEU A CA 1
ATOM 720 C C . LEU A 1 89 ? -3.243 -4.348 9.948 1.00 79.81 89 LEU A C 1
ATOM 722 O O . LEU A 1 89 ? -2.088 -4.769 9.940 1.00 79.81 89 LEU A O 1
ATOM 726 N N . ARG A 1 90 ? -4.199 -4.878 9.181 1.00 78.38 90 ARG A N 1
ATOM 727 C CA . ARG A 1 90 ? -3.987 -5.921 8.170 1.00 78.38 90 ARG A CA 1
ATOM 728 C C . ARG A 1 90 ? -4.574 -5.477 6.828 1.00 78.38 90 ARG A C 1
ATOM 730 O O . ARG A 1 90 ? -5.543 -6.083 6.357 1.00 78.38 90 ARG A O 1
ATOM 737 N N . PRO A 1 91 ? -4.028 -4.408 6.225 1.00 82.56 91 PRO A N 1
ATOM 738 C CA . PRO A 1 91 ? -4.484 -3.966 4.921 1.00 82.56 91 PRO A CA 1
ATOM 739 C C . PRO A 1 91 ? -4.184 -5.050 3.888 1.00 82.56 91 PRO A C 1
ATOM 741 O O . PRO A 1 91 ? -3.158 -5.724 3.966 1.00 82.56 91 PRO A O 1
ATOM 744 N N . LYS A 1 92 ? -5.071 -5.190 2.898 1.00 86.50 92 LYS A N 1
ATOM 745 C CA . LYS A 1 92 ? -4.734 -5.965 1.706 1.00 86.50 92 LYS A CA 1
ATOM 746 C C . LYS A 1 92 ? -3.767 -5.153 0.857 1.00 86.50 92 LYS A C 1
ATOM 748 O O . LYS A 1 92 ? -4.127 -4.073 0.387 1.00 86.50 92 LYS A O 1
ATOM 753 N N . CYS A 1 93 ? -2.569 -5.670 0.661 1.00 91.38 93 CYS A N 1
ATOM 754 C CA . CYS A 1 93 ? -1.469 -4.980 0.011 1.00 91.38 93 CYS A CA 1
ATOM 755 C C . CYS A 1 93 ? -1.125 -5.646 -1.320 1.00 91.38 93 CYS A C 1
ATOM 757 O O . CYS A 1 93 ? -0.962 -6.859 -1.409 1.00 91.38 93 CYS A O 1
ATOM 759 N N . ALA A 1 94 ? -0.966 -4.833 -2.361 1.00 95.50 94 ALA A N 1
ATOM 760 C CA . ALA A 1 94 ? -0.509 -5.270 -3.673 1.00 95.50 94 ALA A CA 1
ATOM 761 C C . ALA A 1 94 ? 0.782 -4.537 -4.041 1.00 95.50 94 ALA A C 1
ATOM 763 O O . ALA A 1 94 ? 0.870 -3.322 -3.859 1.00 95.50 94 ALA A O 1
ATOM 764 N N . PHE A 1 95 ? 1.750 -5.260 -4.600 1.00 96.81 95 PHE A N 1
ATOM 765 C CA . PHE A 1 95 ? 2.937 -4.688 -5.227 1.00 96.81 95 PHE A CA 1
ATOM 766 C C . PHE A 1 95 ? 2.829 -4.813 -6.748 1.00 96.81 95 PHE A C 1
ATOM 768 O O . PHE A 1 95 ? 2.537 -5.893 -7.264 1.00 96.81 95 PHE A O 1
ATOM 775 N N . VAL A 1 96 ? 3.073 -3.718 -7.471 1.00 96.75 96 VAL A N 1
ATOM 776 C CA . VAL A 1 96 ? 3.023 -3.690 -8.939 1.00 96.75 96 VAL A CA 1
ATOM 777 C C . VAL A 1 96 ? 4.308 -3.068 -9.479 1.00 96.75 96 VAL A C 1
ATOM 779 O O . VAL A 1 96 ? 4.548 -1.878 -9.284 1.00 96.75 96 VAL A O 1
ATOM 782 N N . ALA A 1 97 ? 5.122 -3.868 -10.166 1.00 95.25 97 ALA A N 1
ATOM 783 C CA . ALA A 1 97 ? 6.296 -3.402 -10.897 1.00 95.25 97 ALA A CA 1
ATOM 784 C C . ALA A 1 97 ? 5.911 -3.033 -12.333 1.00 95.25 97 ALA A C 1
ATOM 786 O O . ALA A 1 97 ? 5.387 -3.873 -13.071 1.00 95.25 97 ALA A O 1
ATOM 787 N N . VAL A 1 98 ? 6.205 -1.790 -12.718 1.00 93.44 98 VAL A N 1
ATOM 788 C CA . VAL A 1 98 ? 5.901 -1.219 -14.038 1.00 93.44 98 VAL A CA 1
ATOM 789 C C . VAL A 1 98 ? 7.182 -0.721 -14.697 1.00 93.44 98 VAL A C 1
ATOM 791 O O . VAL A 1 98 ? 8.043 -0.177 -14.010 1.00 93.44 98 VAL A O 1
ATOM 794 N N . ASP A 1 99 ? 7.313 -0.938 -16.007 1.00 89.25 99 ASP A N 1
ATOM 795 C CA . ASP A 1 99 ? 8.455 -0.528 -16.843 1.00 89.25 99 ASP A CA 1
ATOM 796 C C . ASP A 1 99 ? 9.834 -1.035 -16.372 1.00 89.25 99 ASP A C 1
ATOM 798 O O . ASP A 1 99 ? 10.875 -0.471 -16.703 1.00 89.25 99 ASP A O 1
ATOM 802 N N . VAL A 1 100 ? 9.874 -2.152 -15.639 1.00 91.44 100 VAL A N 1
ATOM 803 C CA . VAL A 1 100 ? 11.123 -2.822 -15.223 1.00 91.44 100 VAL A CA 1
ATOM 804 C C . VAL A 1 100 ? 11.484 -3.918 -16.228 1.00 91.44 100 VAL A C 1
ATOM 806 O O . VAL A 1 100 ? 11.527 -5.104 -15.909 1.00 91.44 100 VAL A O 1
ATOM 809 N N . GLN A 1 101 ? 11.672 -3.528 -17.486 1.00 88.19 101 GLN A N 1
ATOM 810 C CA . GLN A 1 101 ? 12.031 -4.447 -18.567 1.00 88.19 101 GLN A CA 1
ATOM 811 C C . GLN A 1 101 ? 13.551 -4.558 -18.705 1.00 88.19 101 GLN A C 1
ATOM 813 O O . GLN A 1 101 ? 14.270 -3.568 -18.557 1.00 88.19 101 GLN A O 1
ATOM 818 N N . ASN A 1 102 ? 14.039 -5.747 -19.074 1.00 89.31 102 ASN A N 1
ATOM 819 C CA . ASN A 1 102 ? 15.466 -5.985 -19.327 1.00 89.31 102 ASN A CA 1
ATOM 820 C C . ASN A 1 102 ? 16.052 -4.981 -20.331 1.00 89.31 102 ASN A C 1
ATOM 822 O O . ASN A 1 102 ? 17.206 -4.579 -20.193 1.00 89.31 102 ASN A O 1
ATOM 826 N N . ASP A 1 103 ? 15.253 -4.537 -21.305 1.00 87.50 103 ASP A N 1
ATOM 827 C CA . ASP A 1 103 ? 15.702 -3.611 -22.340 1.00 87.50 103 ASP A CA 1
ATOM 828 C C . ASP A 1 103 ? 16.082 -2.229 -21.777 1.00 87.50 103 ASP A C 1
ATOM 830 O O . ASP A 1 103 ? 17.094 -1.667 -22.188 1.00 87.50 103 ASP A O 1
ATOM 834 N N . PHE A 1 104 ? 15.376 -1.746 -20.746 1.00 87.69 104 PHE A N 1
ATOM 835 C CA . PHE A 1 104 ? 15.717 -0.508 -20.027 1.00 87.69 104 PHE A CA 1
ATOM 836 C C . PHE A 1 104 ? 16.902 -0.661 -19.063 1.00 87.69 104 PHE A C 1
ATOM 838 O O . PHE A 1 104 ? 17.510 0.333 -18.659 1.00 87.69 104 PHE A O 1
ATOM 845 N N . ILE A 1 105 ? 17.263 -1.891 -18.693 1.00 89.50 105 ILE A N 1
ATOM 846 C CA . ILE A 1 105 ? 18.370 -2.164 -17.769 1.00 89.50 105 ILE A CA 1
ATOM 847 C C . ILE A 1 105 ? 19.663 -2.415 -18.545 1.00 89.50 105 ILE A C 1
ATOM 849 O O . ILE A 1 105 ? 20.653 -1.702 -18.361 1.00 89.50 105 ILE A O 1
ATOM 853 N N . SER A 1 106 ? 19.663 -3.399 -19.440 1.00 87.44 106 SER A N 1
ATOM 854 C CA . SER A 1 106 ? 20.860 -3.888 -20.133 1.00 87.44 106 SER A CA 1
ATOM 855 C C . SER A 1 106 ? 20.685 -4.085 -21.640 1.00 87.44 106 SER A C 1
ATOM 857 O O . SER A 1 106 ? 21.614 -4.581 -22.273 1.00 87.44 106 SER A O 1
ATOM 859 N N . GLY A 1 107 ? 19.530 -3.741 -22.215 1.00 85.44 107 GLY A N 1
ATOM 860 C CA . GLY A 1 107 ? 19.281 -3.882 -23.651 1.00 85.44 107 GLY A CA 1
ATOM 861 C C . GLY A 1 107 ? 19.493 -2.598 -24.453 1.00 85.44 107 GLY A C 1
ATOM 862 O O . GLY A 1 107 ? 20.273 -1.719 -24.081 1.00 85.44 107 GLY A O 1
ATOM 863 N N . SER A 1 108 ? 18.807 -2.513 -25.590 1.00 81.94 108 SER A N 1
ATOM 864 C CA . SER A 1 108 ? 18.924 -1.435 -26.576 1.00 81.94 108 SER A CA 1
ATOM 865 C C . SER A 1 108 ? 18.465 -0.076 -26.040 1.00 81.94 108 SER A C 1
ATOM 867 O O . SER A 1 108 ? 19.044 0.954 -26.387 1.00 81.94 108 SER A O 1
ATOM 869 N N . LEU A 1 109 ? 17.489 -0.080 -25.129 1.00 82.44 109 LEU A N 1
ATOM 870 C CA . LEU A 1 109 ? 16.976 1.101 -24.432 1.00 82.44 109 LEU A CA 1
ATOM 871 C C . LEU A 1 109 ? 17.618 1.300 -23.050 1.00 82.44 109 LEU A C 1
ATOM 873 O O . LEU A 1 109 ? 17.047 1.986 -22.198 1.00 82.44 109 LEU A O 1
ATOM 877 N N . SER A 1 110 ? 18.795 0.707 -22.808 1.00 84.38 110 SER A N 1
ATOM 878 C CA . SER A 1 110 ? 19.432 0.739 -21.493 1.00 84.38 110 SER A CA 1
ATOM 879 C C . SER A 1 110 ? 19.648 2.166 -21.004 1.00 84.38 110 SER A C 1
ATOM 881 O O . SER A 1 110 ? 20.276 3.005 -21.656 1.00 84.38 110 SER A O 1
ATOM 883 N N . LEU A 1 111 ? 19.203 2.412 -19.776 1.00 84.06 111 LEU A N 1
ATOM 884 C CA . LEU A 1 111 ? 19.358 3.693 -19.108 1.00 84.06 111 LEU A CA 1
ATOM 885 C C . LEU A 1 111 ? 20.767 3.895 -18.523 1.00 84.06 111 LEU A C 1
ATOM 887 O O . LEU A 1 111 ? 21.029 4.940 -17.939 1.00 84.06 111 LEU A O 1
ATOM 891 N N . LYS A 1 112 ? 21.705 2.949 -18.687 1.00 82.44 112 LYS A N 1
ATOM 892 C CA . LYS A 1 112 ? 23.061 3.038 -18.102 1.00 82.44 112 LYS A CA 1
ATOM 893 C C . LYS A 1 112 ? 23.828 4.296 -18.528 1.00 82.44 112 LYS A C 1
ATOM 895 O O . LYS A 1 112 ? 24.614 4.825 -17.748 1.00 82.44 112 LYS A O 1
ATOM 900 N N . ASN A 1 113 ? 23.583 4.792 -19.741 1.00 78.75 113 ASN A N 1
ATOM 901 C CA . ASN A 1 113 ? 24.331 5.906 -20.334 1.00 78.75 113 ASN A CA 1
ATOM 902 C C . ASN A 1 113 ? 23.562 7.240 -20.347 1.00 78.75 113 ASN A C 1
ATOM 904 O O . ASN A 1 113 ? 23.954 8.163 -21.063 1.00 78.75 113 ASN A O 1
ATOM 908 N N . ILE A 1 114 ? 22.466 7.367 -19.588 1.00 78.88 114 ILE A N 1
ATOM 909 C CA . ILE A 1 114 ? 21.708 8.626 -19.541 1.00 78.88 114 ILE A CA 1
ATOM 910 C C . ILE A 1 114 ? 22.358 9.638 -18.578 1.00 78.88 114 ILE A C 1
ATOM 912 O O . ILE A 1 114 ? 22.922 9.243 -17.553 1.00 78.88 114 ILE A O 1
ATOM 916 N N . PRO A 1 115 ? 22.208 10.959 -18.814 1.00 75.88 115 PRO A N 1
ATOM 917 C CA . PRO A 1 115 ? 22.816 12.007 -17.981 1.00 75.88 115 PRO A CA 1
ATOM 918 C C . PRO A 1 115 ? 22.435 11.973 -16.493 1.00 75.88 115 PRO A C 1
ATOM 920 O O . PRO A 1 115 ? 23.112 12.583 -15.672 1.00 75.88 115 PRO A O 1
ATOM 923 N N . ALA A 1 116 ? 21.357 11.268 -16.132 1.00 75.81 116 ALA A N 1
ATOM 924 C CA . ALA A 1 116 ? 20.937 11.101 -14.744 1.00 75.81 116 ALA A CA 1
ATOM 925 C C . ALA A 1 116 ? 21.924 10.269 -13.899 1.00 75.81 116 ALA A C 1
ATOM 927 O O . ALA A 1 116 ? 21.822 10.301 -12.674 1.00 75.81 116 ALA A O 1
ATOM 928 N N . GLY A 1 117 ? 22.855 9.533 -14.527 1.00 73.69 117 GLY A N 1
ATOM 929 C CA . GLY A 1 117 ? 23.997 8.896 -13.859 1.00 73.69 117 GLY A CA 1
ATOM 930 C C . GLY A 1 117 ? 23.647 7.801 -12.846 1.00 73.69 117 GLY A C 1
ATOM 931 O O . GLY A 1 117 ? 24.467 7.488 -11.985 1.00 73.69 117 GLY A O 1
ATOM 932 N N . ARG A 1 118 ? 22.433 7.241 -12.906 1.00 82.12 118 ARG A N 1
ATOM 933 C CA . ARG A 1 118 ? 21.997 6.144 -12.034 1.00 82.12 118 ARG A CA 1
ATOM 934 C C . ARG A 1 118 ? 22.060 4.822 -12.781 1.00 82.12 118 ARG A C 1
ATOM 936 O O . ARG A 1 118 ? 21.620 4.748 -13.923 1.00 82.12 118 ARG A O 1
ATOM 943 N N . ASP A 1 119 ? 22.568 3.794 -12.111 1.00 88.25 119 ASP A N 1
ATOM 944 C CA . ASP A 1 119 ? 22.581 2.435 -12.644 1.00 88.25 119 ASP A CA 1
ATOM 945 C C . ASP A 1 119 ? 21.161 1.842 -12.598 1.00 88.25 119 ASP A C 1
ATOM 947 O O . ASP A 1 119 ? 20.637 1.636 -11.496 1.00 88.25 119 ASP A O 1
ATOM 951 N N . PRO A 1 120 ? 20.508 1.573 -13.743 1.00 88.00 120 PRO A N 1
ATOM 952 C CA . PRO A 1 120 ? 19.170 0.989 -13.762 1.00 88.00 120 PRO A CA 1
ATOM 953 C C . PRO A 1 120 ? 19.119 -0.407 -13.135 1.00 88.00 120 PRO A C 1
ATOM 955 O O . PRO A 1 120 ? 18.069 -0.805 -12.646 1.00 88.00 120 PRO A O 1
ATOM 958 N N . GLU A 1 121 ? 20.235 -1.137 -13.081 1.00 91.94 121 GLU A N 1
ATOM 959 C CA . GLU A 1 121 ? 20.294 -2.471 -12.472 1.00 91.94 121 GLU A CA 1
ATOM 960 C C . GLU A 1 121 ? 20.054 -2.427 -10.954 1.00 91.94 121 GLU A C 1
ATOM 962 O O . GLU A 1 121 ? 19.525 -3.372 -10.369 1.00 91.94 121 GLU A O 1
ATOM 967 N N . SER A 1 122 ? 20.342 -1.286 -10.318 1.00 93.12 122 SER A N 1
ATOM 968 C CA . SER A 1 122 ? 20.176 -1.091 -8.873 1.00 93.12 122 SER A CA 1
ATOM 969 C C . SER A 1 122 ? 18.728 -1.187 -8.376 1.00 93.12 122 SER A C 1
ATOM 971 O O . SER A 1 122 ? 18.514 -1.392 -7.181 1.00 93.12 122 SER A O 1
ATOM 973 N N . VAL A 1 123 ? 17.728 -1.076 -9.261 1.00 92.19 123 VAL A N 1
ATOM 974 C CA . VAL A 1 123 ? 16.313 -1.219 -8.882 1.00 92.19 123 VAL A CA 1
ATOM 975 C C . VAL A 1 123 ? 15.929 -2.677 -8.612 1.00 92.19 123 VAL A C 1
ATOM 977 O O . VAL A 1 123 ? 15.043 -2.937 -7.800 1.00 92.19 123 VAL A O 1
ATOM 980 N N . VAL A 1 124 ? 16.607 -3.639 -9.250 1.00 94.00 124 VAL A N 1
ATOM 981 C CA . VAL A 1 124 ? 16.239 -5.063 -9.189 1.00 94.00 124 VAL A CA 1
ATOM 982 C C . VAL A 1 124 ? 16.410 -5.638 -7.777 1.00 94.00 124 VAL A C 1
ATOM 984 O O . VAL A 1 124 ? 15.449 -6.220 -7.274 1.00 94.00 124 VAL A O 1
ATOM 987 N N . PRO A 1 125 ? 17.549 -5.441 -7.076 1.00 96.25 125 PRO A N 1
ATOM 988 C CA . PRO A 1 125 ? 17.689 -5.907 -5.698 1.00 96.25 125 PRO A CA 1
ATOM 989 C C . PRO A 1 125 ? 16.660 -5.292 -4.749 1.00 96.25 125 PRO A C 1
ATOM 991 O O . PRO A 1 125 ? 16.178 -5.986 -3.865 1.00 96.25 125 PRO A O 1
ATOM 994 N N . VAL A 1 126 ? 16.287 -4.022 -4.950 1.00 96.00 126 VAL A N 1
ATOM 995 C CA . VAL A 1 126 ? 15.277 -3.340 -4.123 1.00 96.00 126 VAL A CA 1
ATOM 996 C C . VAL A 1 126 ? 13.901 -3.968 -4.318 1.00 96.00 126 VAL A C 1
ATOM 998 O O . VAL A 1 126 ? 13.211 -4.243 -3.344 1.00 96.00 126 VAL A O 1
ATOM 1001 N N . ILE A 1 127 ? 13.498 -4.221 -5.566 1.00 96.50 127 ILE A N 1
ATOM 1002 C CA . ILE A 1 127 ? 12.224 -4.889 -5.858 1.00 96.50 127 ILE A CA 1
ATOM 1003 C C . ILE A 1 127 ? 12.206 -6.283 -5.229 1.00 96.50 127 ILE A C 1
ATOM 1005 O O . ILE A 1 127 ? 11.227 -6.628 -4.572 1.00 96.50 127 ILE A O 1
ATOM 1009 N N . ASN A 1 128 ? 13.290 -7.046 -5.382 1.00 95.94 128 ASN A N 1
ATOM 1010 C CA . ASN A 1 128 ? 13.397 -8.386 -4.812 1.00 95.94 128 ASN A CA 1
ATOM 1011 C C . ASN A 1 128 ? 13.281 -8.354 -3.282 1.00 95.94 128 ASN A C 1
ATOM 1013 O O . ASN A 1 128 ? 12.434 -9.057 -2.739 1.00 95.94 128 ASN A O 1
ATOM 1017 N N . ASP A 1 129 ? 14.045 -7.484 -2.615 1.00 97.62 129 ASP A N 1
ATOM 1018 C CA . ASP A 1 129 ? 14.025 -7.293 -1.158 1.00 97.62 129 ASP A CA 1
ATOM 1019 C C . ASP A 1 129 ? 12.618 -6.944 -0.647 1.00 97.62 129 ASP A C 1
ATOM 1021 O O . ASP A 1 129 ? 12.099 -7.596 0.260 1.00 97.62 129 ASP A O 1
ATOM 1025 N N . LEU A 1 130 ? 11.938 -5.994 -1.303 1.00 96.25 130 LEU A N 1
ATOM 1026 C CA . LEU A 1 130 ? 10.560 -5.633 -0.969 1.00 96.25 130 LEU A CA 1
ATOM 1027 C C . LEU A 1 130 ? 9.617 -6.832 -1.115 1.00 96.25 130 LEU A C 1
ATOM 1029 O O . LEU A 1 130 ? 8.818 -7.094 -0.221 1.00 96.25 130 LEU A O 1
ATOM 1033 N N . THR A 1 131 ? 9.695 -7.563 -2.228 1.00 95.81 131 THR A N 1
ATOM 1034 C CA . THR A 1 131 ? 8.794 -8.696 -2.493 1.00 95.81 131 THR A CA 1
ATOM 1035 C C . THR A 1 131 ? 9.082 -9.927 -1.634 1.00 95.81 131 THR A C 1
ATOM 1037 O O . THR A 1 131 ? 8.176 -10.728 -1.418 1.00 95.81 131 THR A O 1
ATOM 1040 N N . GLU A 1 132 ? 10.310 -10.085 -1.136 1.00 95.81 132 GLU A N 1
ATOM 1041 C CA . GLU A 1 132 ? 10.718 -11.208 -0.286 1.00 95.81 132 GLU A CA 1
ATOM 1042 C C . GLU A 1 132 ? 10.436 -10.945 1.199 1.00 95.81 132 GLU A C 1
ATOM 1044 O O . GLU A 1 132 ? 10.109 -11.871 1.946 1.00 95.81 132 GLU A O 1
ATOM 1049 N N . HIS A 1 133 ? 10.555 -9.692 1.643 1.00 94.31 133 HIS A N 1
ATOM 1050 C CA . HIS A 1 133 ? 10.513 -9.354 3.067 1.00 94.3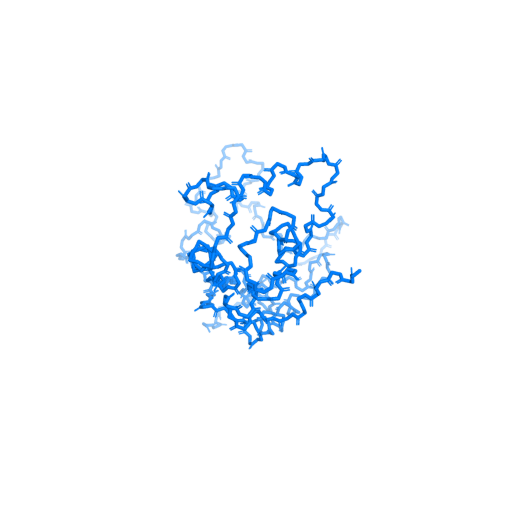1 133 HIS A CA 1
ATOM 1051 C C . HIS A 1 133 ? 9.250 -8.617 3.513 1.00 94.31 133 HIS A C 1
ATOM 1053 O O . HIS A 1 133 ? 8.989 -8.560 4.718 1.00 94.31 133 HIS A O 1
ATOM 1059 N N . LEU A 1 134 ? 8.439 -8.088 2.590 1.00 91.19 134 LEU A N 1
ATOM 1060 C CA . LEU A 1 134 ? 7.171 -7.441 2.928 1.00 91.19 134 LEU A CA 1
ATOM 1061 C C . LEU A 1 134 ? 5.959 -8.325 2.589 1.00 91.19 134 LEU A C 1
ATOM 1063 O O . LEU A 1 134 ? 5.947 -9.013 1.568 1.00 91.19 134 LEU A O 1
ATOM 1067 N N . PRO A 1 135 ? 4.902 -8.298 3.422 1.00 89.62 135 PRO A N 1
ATOM 1068 C CA . PRO A 1 135 ? 3.745 -9.176 3.273 1.00 89.62 135 PRO A CA 1
ATOM 1069 C C . PRO A 1 135 ? 2.741 -8.628 2.245 1.00 89.62 135 PRO A C 1
ATOM 1071 O O . PRO A 1 135 ? 1.666 -8.151 2.604 1.00 89.62 135 PRO A O 1
ATOM 1074 N N . PHE A 1 136 ? 3.083 -8.679 0.959 1.00 93.69 136 PHE A N 1
ATOM 1075 C CA . PHE A 1 136 ? 2.129 -8.383 -0.112 1.00 93.69 136 PHE A CA 1
ATOM 1076 C C . PHE A 1 136 ? 1.207 -9.586 -0.367 1.00 93.69 136 PHE A C 1
ATOM 1078 O O . PHE A 1 136 ? 1.677 -10.711 -0.523 1.00 93.69 136 PHE A O 1
ATOM 1085 N N . ASP A 1 137 ? -0.104 -9.357 -0.472 1.00 94.12 137 ASP A N 1
ATOM 1086 C CA . ASP A 1 137 ? -1.075 -10.386 -0.870 1.00 94.12 137 ASP A CA 1
ATOM 1087 C C . ASP A 1 137 ? -0.925 -10.773 -2.345 1.00 94.12 137 ASP A C 1
ATOM 1089 O O . ASP A 1 137 ? -1.279 -11.881 -2.753 1.00 94.12 137 ASP A O 1
ATOM 1093 N N . VAL A 1 138 ? -0.438 -9.838 -3.164 1.00 96.44 138 VAL A N 1
ATOM 1094 C CA . VAL A 1 138 ? -0.210 -10.048 -4.591 1.00 96.44 138 VAL A CA 1
ATOM 1095 C C . VAL A 1 138 ? 0.987 -9.236 -5.073 1.00 96.44 138 VAL A C 1
ATOM 1097 O O . VAL A 1 138 ? 1.145 -8.064 -4.731 1.00 96.44 138 VAL A O 1
ATOM 1100 N N . VAL A 1 139 ? 1.810 -9.867 -5.906 1.00 96.88 139 VAL A N 1
ATOM 1101 C CA . VAL A 1 139 ? 2.943 -9.247 -6.594 1.00 96.88 139 VAL A CA 1
ATOM 1102 C C . VAL A 1 139 ? 2.710 -9.403 -8.093 1.00 96.88 139 VAL A C 1
ATOM 1104 O O . VAL A 1 139 ? 2.525 -10.518 -8.582 1.00 96.88 139 VAL A O 1
ATOM 1107 N N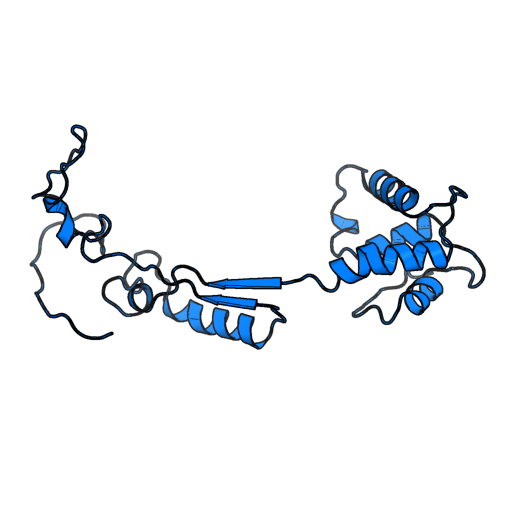 . VAL A 1 140 ? 2.678 -8.287 -8.819 1.00 96.62 140 VAL A N 1
ATOM 1108 C CA . VAL A 1 140 ? 2.425 -8.250 -10.263 1.00 96.62 140 VAL A CA 1
ATOM 1109 C C . VAL A 1 140 ? 3.577 -7.554 -10.969 1.00 96.62 140 VAL A C 1
ATOM 1111 O O . VAL A 1 140 ? 3.980 -6.458 -10.587 1.00 96.62 140 VAL A O 1
ATOM 1114 N N . TYR A 1 141 ? 4.051 -8.167 -12.047 1.00 94.38 141 TYR A N 1
ATOM 1115 C CA . TYR A 1 141 ? 4.996 -7.563 -12.978 1.00 94.38 141 TYR A CA 1
ATOM 1116 C C . TYR A 1 141 ? 4.264 -7.304 -14.286 1.00 94.38 141 TYR A C 1
ATOM 1118 O O . TYR A 1 141 ? 3.674 -8.221 -14.864 1.00 94.38 141 TYR A O 1
ATOM 1126 N N . THR A 1 142 ? 4.253 -6.056 -14.737 1.00 92.69 142 THR A N 1
ATOM 1127 C CA . THR A 1 142 ? 3.617 -5.708 -16.006 1.00 92.69 142 THR A CA 1
ATOM 1128 C C . THR A 1 142 ? 4.590 -5.903 -17.156 1.00 92.69 142 THR A C 1
ATOM 1130 O O . THR A 1 142 ? 5.775 -5.599 -17.025 1.00 92.69 142 THR A O 1
ATOM 1133 N N . PHE A 1 143 ? 4.075 -6.339 -18.301 1.00 85.94 143 PHE A N 1
ATOM 1134 C CA . PHE A 1 143 ? 4.832 -6.382 -19.543 1.00 85.94 143 PHE A CA 1
ATOM 1135 C C . PHE A 1 143 ? 4.260 -5.357 -20.519 1.00 85.94 143 PHE A C 1
ATOM 1137 O O . PHE A 1 143 ? 3.055 -5.367 -20.784 1.00 85.94 143 PHE A O 1
ATOM 1144 N N . ASP A 1 144 ? 5.120 -4.501 -21.064 1.00 82.50 144 ASP A N 1
ATOM 1145 C CA . ASP A 1 144 ? 4.739 -3.540 -22.092 1.00 82.50 144 ASP A CA 1
ATOM 1146 C C . ASP A 1 144 ? 4.697 -4.240 -23.461 1.00 82.50 144 ASP A C 1
ATOM 1148 O O . ASP A 1 144 ? 5.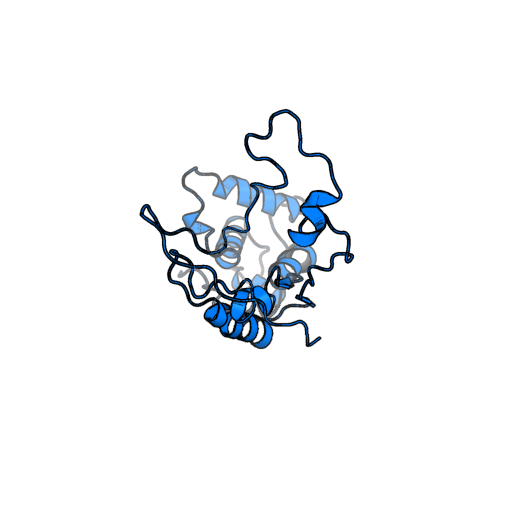671 -4.271 -24.217 1.00 82.50 144 ASP A O 1
ATOM 1152 N N . TRP A 1 145 ? 3.584 -4.931 -23.735 1.00 83.12 145 TRP A N 1
ATOM 1153 C CA . TRP A 1 145 ? 3.379 -5.654 -24.990 1.00 83.12 145 TRP A CA 1
ATOM 1154 C C . TRP A 1 145 ? 2.783 -4.738 -26.057 1.00 83.12 145 TRP A C 1
ATOM 1156 O O . TRP A 1 145 ? 1.710 -4.162 -25.878 1.00 83.12 145 TRP A O 1
ATOM 1166 N N . HIS A 1 146 ? 3.419 -4.710 -27.224 1.00 84.44 146 HIS A N 1
ATOM 1167 C CA . HIS A 1 146 ? 2.970 -3.943 -28.376 1.00 84.44 146 HIS A CA 1
ATOM 1168 C C . HIS A 1 146 ? 2.999 -4.802 -29.653 1.00 84.44 146 HIS A C 1
ATOM 1170 O O . HIS A 1 146 ? 3.953 -5.556 -29.865 1.00 84.44 146 HIS A O 1
ATOM 1176 N N . PRO A 1 147 ? 1.992 -4.706 -30.545 1.00 89.00 147 PRO A N 1
ATOM 1177 C CA . PRO A 1 147 ? 2.024 -5.407 -31.826 1.00 89.00 147 PRO A CA 1
ATOM 1178 C C . PRO A 1 147 ? 3.150 -4.867 -32.717 1.00 89.00 147 PRO A C 1
ATOM 1180 O O . PRO A 1 147 ? 3.529 -3.704 -32.615 1.00 89.00 147 PRO A O 1
ATOM 1183 N N . LYS A 1 148 ? 3.657 -5.679 -33.656 1.00 87.75 148 LYS A N 1
ATOM 1184 C CA . LYS A 1 148 ? 4.788 -5.299 -34.533 1.00 87.75 148 LYS A CA 1
ATOM 1185 C C . LYS A 1 148 ? 4.583 -3.987 -35.296 1.00 87.75 148 LYS A C 1
ATOM 1187 O O . LYS A 1 148 ? 5.553 -3.365 -35.706 1.00 87.75 148 LYS A O 1
ATOM 1192 N N . ASP A 1 149 ? 3.340 -3.575 -35.528 1.00 90.00 149 ASP A N 1
ATOM 1193 C CA . ASP A 1 149 ? 2.982 -2.339 -36.220 1.00 90.00 149 ASP A CA 1
ATOM 1194 C C . ASP A 1 149 ? 2.639 -1.159 -35.297 1.00 90.00 149 ASP A C 1
ATOM 1196 O O . ASP A 1 149 ? 2.064 -0.163 -35.751 1.00 90.00 149 ASP A O 1
ATOM 1200 N N . HIS A 1 150 ? 2.994 -1.255 -34.013 1.00 90.25 150 HIS A N 1
ATOM 1201 C CA . HIS A 1 150 ? 2.722 -0.221 -33.028 1.00 90.25 150 HIS A CA 1
ATOM 1202 C C . HIS A 1 150 ? 3.466 1.090 -33.322 1.00 90.25 150 HIS A C 1
ATOM 1204 O O . HIS A 1 150 ? 4.597 1.095 -33.812 1.00 90.25 150 HIS A O 1
ATOM 1210 N N . ILE A 1 151 ? 2.823 2.218 -33.000 1.00 85.94 151 ILE A N 1
ATOM 1211 C CA . ILE A 1 151 ? 3.323 3.570 -33.302 1.00 85.94 151 ILE A CA 1
ATOM 1212 C C . ILE A 1 151 ? 4.574 3.949 -32.498 1.00 85.94 151 ILE A C 1
ATOM 1214 O O . ILE A 1 151 ? 5.352 4.778 -32.960 1.00 85.94 151 ILE A O 1
ATOM 1218 N N . SER A 1 152 ? 4.779 3.341 -31.326 1.00 81.69 152 SER A N 1
ATOM 1219 C CA . SER A 1 152 ? 5.950 3.603 -30.477 1.00 81.69 152 SER A CA 1
ATOM 1220 C C . SER A 1 152 ? 7.257 3.092 -31.084 1.00 81.69 152 SER A C 1
ATOM 1222 O O . SER A 1 152 ? 8.319 3.595 -30.736 1.00 81.69 152 SER A O 1
ATOM 1224 N N . PHE A 1 153 ? 7.201 2.125 -32.006 1.00 84.69 153 PHE A N 1
ATOM 1225 C CA . PHE A 1 153 ? 8.395 1.639 -32.689 1.00 84.69 153 PHE A CA 1
ATOM 1226 C C . PHE A 1 153 ? 8.797 2.608 -33.793 1.00 84.69 153 PHE A C 1
ATOM 1228 O O . PHE A 1 153 ? 8.044 2.845 -34.743 1.00 84.69 153 PHE A O 1
ATOM 1235 N N . PHE A 1 154 ? 10.013 3.136 -33.698 1.00 82.62 154 PHE A N 1
ATOM 1236 C CA . PHE A 1 154 ? 10.562 4.074 -34.672 1.00 82.62 154 PHE A CA 1
ATOM 1237 C C . PHE A 1 154 ? 10.548 3.521 -36.101 1.00 82.62 154 PHE A C 1
ATOM 1239 O O . PHE A 1 154 ? 10.286 4.258 -37.052 1.00 82.62 154 PHE A O 1
ATOM 1246 N N . GLU A 1 155 ? 10.750 2.214 -36.261 1.00 83.94 155 GLU A N 1
ATOM 1247 C CA . GLU A 1 155 ? 10.667 1.512 -37.542 1.00 83.94 155 GLU A CA 1
ATOM 1248 C C . GLU A 1 155 ? 9.319 1.739 -38.237 1.00 83.94 155 GLU A C 1
ATOM 1250 O O . GLU A 1 155 ? 9.271 1.895 -39.455 1.00 83.94 155 GLU A O 1
ATOM 1255 N N . ASN A 1 156 ? 8.225 1.871 -37.481 1.00 88.31 156 ASN A N 1
ATOM 1256 C CA . ASN A 1 156 ? 6.883 2.095 -38.015 1.00 88.31 156 ASN A CA 1
ATOM 1257 C C . ASN A 1 156 ? 6.581 3.563 -38.359 1.00 88.31 156 ASN A C 1
ATOM 1259 O O . ASN A 1 156 ? 5.488 3.846 -38.858 1.00 88.31 156 ASN A O 1
ATOM 1263 N N . LYS A 1 157 ? 7.521 4.505 -38.175 1.00 85.62 157 LYS A N 1
ATOM 1264 C CA . LYS A 1 157 ? 7.288 5.949 -38.400 1.00 85.62 157 LYS A CA 1
ATOM 1265 C C . LYS A 1 157 ? 6.759 6.293 -39.795 1.00 85.62 157 LYS A C 1
ATOM 1267 O O . LYS A 1 157 ? 6.015 7.252 -39.960 1.00 85.62 157 LYS A O 1
ATOM 1272 N N . HIS A 1 158 ? 7.122 5.507 -40.806 1.00 85.06 158 HIS A N 1
ATOM 1273 C CA . HIS A 1 158 ? 6.712 5.719 -42.196 1.00 85.06 158 HIS A CA 1
ATOM 1274 C C . HIS A 1 158 ? 5.282 5.226 -42.491 1.00 85.06 158 HIS A C 1
ATOM 1276 O O . HIS A 1 158 ? 4.732 5.521 -43.549 1.00 85.06 158 HIS A O 1
ATOM 1282 N N . ARG A 1 159 ? 4.657 4.488 -41.564 1.00 87.38 159 ARG A N 1
ATOM 1283 C CA . ARG A 1 159 ? 3.316 3.896 -41.729 1.00 87.38 159 ARG A CA 1
ATOM 1284 C C . ARG A 1 159 ? 2.180 4.834 -41.321 1.00 87.38 159 ARG A C 1
ATOM 1286 O O . ARG A 1 159 ? 1.008 4.450 -41.377 1.00 87.38 159 ARG A O 1
ATOM 1293 N N . ARG A 1 160 ? 2.507 6.040 -40.857 1.00 83.44 160 ARG A N 1
ATOM 1294 C CA . ARG A 1 160 ? 1.558 7.046 -40.375 1.00 83.44 160 ARG A CA 1
ATOM 1295 C C . ARG A 1 160 ? 1.943 8.413 -40.932 1.00 83.44 160 ARG A C 1
ATOM 1297 O O . ARG A 1 160 ? 3.121 8.742 -41.038 1.00 83.44 160 ARG A O 1
ATOM 1304 N N . ALA A 1 161 ? 0.940 9.213 -41.278 1.00 84.12 161 ALA A N 1
ATOM 1305 C CA . ALA A 1 161 ? 1.167 10.606 -41.632 1.00 84.12 161 ALA A CA 1
ATOM 1306 C C . ALA A 1 161 ? 1.527 11.401 -40.372 1.00 84.12 161 ALA A C 1
ATOM 1308 O O . ALA A 1 161 ? 0.887 11.250 -39.330 1.00 84.12 161 ALA A O 1
ATOM 1309 N N . PHE A 1 162 ? 2.538 12.258 -40.477 1.00 82.88 162 PHE A N 1
ATOM 1310 C CA . PHE A 1 162 ? 2.878 13.186 -39.407 1.00 82.88 162 PHE A CA 1
ATOM 1311 C C . PHE A 1 162 ? 1.801 14.265 -39.303 1.00 82.88 162 PHE A C 1
ATOM 1313 O O . PHE A 1 162 ? 1.186 14.650 -40.301 1.00 82.88 162 PHE A O 1
ATOM 1320 N N . HIS A 1 163 ? 1.579 14.769 -38.089 1.00 84.31 163 HIS A N 1
ATOM 1321 C CA . HIS A 1 163 ? 0.666 15.887 -37.900 1.00 84.31 163 HIS A CA 1
ATOM 1322 C C . HIS A 1 163 ? 1.168 17.111 -38.698 1.00 84.31 163 HIS A C 1
ATOM 1324 O O . HIS A 1 163 ? 2.374 17.369 -38.680 1.00 84.31 163 HIS A O 1
ATOM 1330 N N . PRO A 1 164 ? 0.297 17.902 -39.357 1.00 85.81 164 PRO A N 1
ATOM 1331 C CA . PRO A 1 164 ? 0.724 19.030 -40.196 1.00 85.81 164 PRO A CA 1
ATOM 1332 C C . PRO A 1 164 ? 1.552 20.099 -39.472 1.00 85.81 164 PRO A C 1
ATOM 1334 O O . PRO A 1 164 ? 2.315 20.822 -40.100 1.00 85.81 164 PRO A O 1
ATOM 1337 N N . SER A 1 165 ? 1.412 20.205 -38.148 1.00 89.19 165 SER A N 1
ATOM 1338 C CA . SER A 1 165 ? 2.215 21.116 -37.321 1.00 89.19 165 SER A CA 1
ATOM 1339 C C . SER A 1 165 ? 3.583 20.552 -36.914 1.00 89.19 165 SER A C 1
ATOM 1341 O O . SER A 1 165 ? 4.311 21.218 -36.175 1.00 89.19 165 SER A O 1
ATOM 1343 N N . SER A 1 166 ? 3.925 19.326 -37.327 1.00 82.56 166 SER A N 1
ATOM 1344 C CA . SER A 1 166 ? 5.218 18.722 -37.017 1.00 82.56 166 SER A CA 1
ATOM 1345 C C . SER A 1 166 ? 6.337 19.521 -37.672 1.00 82.56 166 SER A C 1
ATOM 1347 O O . SER A 1 166 ? 6.338 19.748 -38.879 1.00 82.56 166 SER A O 1
ATOM 1349 N N . LYS A 1 167 ? 7.325 19.915 -36.868 1.00 84.12 167 LYS A N 1
ATOM 1350 C CA . LYS A 1 167 ? 8.531 20.610 -37.344 1.00 84.12 167 LYS A CA 1
ATOM 1351 C C . LYS A 1 167 ? 9.571 19.655 -37.936 1.00 84.12 167 LYS A C 1
ATOM 1353 O O . LYS A 1 167 ? 10.579 20.112 -38.460 1.00 84.12 167 LYS A O 1
ATOM 1358 N N . VAL A 1 168 ? 9.341 18.348 -37.816 1.00 79.12 168 VAL A N 1
ATOM 1359 C CA . VAL A 1 168 ? 10.252 17.285 -38.252 1.00 79.12 168 VAL A CA 1
ATOM 1360 C C . VAL A 1 168 ? 9.501 16.369 -39.213 1.00 79.12 168 VAL A C 1
ATOM 1362 O O . VAL A 1 168 ? 8.366 15.967 -38.934 1.00 79.12 168 VAL A O 1
ATOM 1365 N N . SER A 1 169 ? 10.119 16.069 -40.356 1.00 76.38 169 SER A N 1
ATOM 1366 C CA . SER A 1 169 ? 9.574 15.129 -41.336 1.00 76.38 169 SER A CA 1
ATOM 1367 C C . SER A 1 169 ? 9.793 13.677 -40.886 1.00 76.38 169 SER A C 1
ATOM 1369 O O . SER A 1 169 ? 10.670 13.393 -40.072 1.00 76.38 169 SER A O 1
ATOM 1371 N N . ALA A 1 170 ? 9.047 12.724 -41.454 1.00 72.12 170 ALA A N 1
ATOM 1372 C CA . ALA A 1 170 ? 9.267 11.298 -41.185 1.00 72.12 170 ALA A CA 1
ATOM 1373 C C . ALA A 1 170 ? 10.700 10.840 -41.526 1.00 72.12 170 ALA A C 1
ATOM 1375 O O . ALA A 1 170 ? 11.257 9.954 -40.872 1.00 72.12 170 ALA A O 1
ATOM 1376 N N . GLN A 1 171 ? 11.302 11.457 -42.545 1.00 72.81 171 GLN A N 1
ATOM 1377 C CA . GLN A 1 171 ? 12.650 11.148 -43.010 1.00 72.81 171 GLN A CA 1
ATOM 1378 C C . GLN A 1 171 ? 13.717 11.724 -42.070 1.00 72.81 171 GLN A C 1
ATOM 1380 O O . GLN A 1 171 ? 14.718 11.061 -41.812 1.00 72.81 171 GLN A O 1
ATOM 1385 N N . ASP A 1 172 ? 13.447 12.894 -41.488 1.00 77.25 172 ASP A N 1
ATOM 1386 C CA . ASP A 1 172 ? 14.359 13.594 -40.577 1.00 77.25 172 ASP A CA 1
ATOM 1387 C C . ASP A 1 172 ? 14.206 13.172 -39.110 1.00 77.25 172 ASP A C 1
ATOM 1389 O O . ASP A 1 172 ? 15.083 13.458 -38.296 1.00 77.25 172 ASP A O 1
ATOM 1393 N N . ALA A 1 173 ? 13.115 12.485 -38.754 1.00 75.88 173 ALA A N 1
ATOM 1394 C CA . ALA A 1 173 ? 12.918 11.938 -37.416 1.00 75.88 173 ALA A CA 1
ATOM 1395 C C . ALA A 1 173 ? 14.003 10.899 -37.094 1.00 75.88 173 ALA A C 1
ATOM 1397 O O . ALA A 1 173 ? 14.243 9.987 -37.892 1.00 75.88 173 ALA A O 1
ATOM 1398 N N . ARG A 1 174 ? 14.626 11.016 -35.917 1.00 71.88 174 ARG A N 1
ATOM 1399 C CA . ARG A 1 174 ? 15.699 10.140 -35.414 1.00 71.88 174 ARG A CA 1
ATOM 1400 C C . ARG A 1 174 ? 15.367 9.642 -34.010 1.00 71.88 174 ARG A C 1
ATOM 1402 O O . ARG A 1 174 ? 14.681 10.343 -33.267 1.00 71.88 174 ARG A O 1
ATOM 1409 N N . GLU A 1 175 ? 15.872 8.465 -33.658 1.00 64.31 175 GLU A N 1
ATOM 1410 C CA . GLU A 1 175 ? 15.921 8.009 -32.269 1.00 64.31 175 GLU A CA 1
ATOM 1411 C C . GLU A 1 175 ? 17.017 8.790 -31.543 1.00 64.31 175 GLU A C 1
ATOM 1413 O O . GLU A 1 175 ? 18.191 8.703 -31.896 1.00 64.31 175 GLU A O 1
ATOM 1418 N N . ASN A 1 176 ? 16.640 9.584 -30.544 1.00 57.03 176 ASN A N 1
ATOM 1419 C CA . ASN A 1 176 ? 17.590 10.287 -29.687 1.00 57.03 176 ASN A CA 1
ATOM 1420 C C . ASN A 1 176 ? 17.611 9.600 -28.317 1.00 57.03 176 ASN A C 1
ATOM 1422 O O . ASN A 1 176 ? 17.000 10.094 -27.374 1.00 57.03 176 ASN A O 1
ATOM 1426 N N . LEU A 1 177 ? 18.286 8.453 -28.214 1.00 49.91 177 LEU A N 1
ATOM 1427 C CA . LEU A 1 177 ? 18.488 7.758 -26.929 1.00 49.91 177 LEU A CA 1
ATOM 1428 C C . LEU A 1 177 ? 19.701 8.291 -26.154 1.00 49.91 177 LEU A C 1
ATOM 1430 O O . LEU A 1 177 ? 19.797 8.138 -24.942 1.00 49.91 177 LEU A O 1
ATOM 1434 N N . THR A 1 178 ? 20.592 9.003 -26.839 1.00 44.03 178 THR A N 1
ATOM 1435 C CA . THR A 1 178 ? 21.709 9.733 -26.244 1.00 44.03 178 THR A CA 1
ATOM 1436 C C . THR A 1 178 ? 21.655 11.164 -26.752 1.00 44.03 178 THR A C 1
ATOM 1438 O O . THR A 1 178 ? 22.057 11.446 -27.879 1.00 44.03 178 THR A O 1
ATOM 1441 N N . GLY A 1 179 ? 21.130 12.087 -25.955 1.00 34.03 179 GLY A N 1
ATOM 1442 C CA . GLY A 1 179 ? 21.391 13.499 -26.198 1.00 34.03 179 GLY A CA 1
ATOM 1443 C C . GLY A 1 179 ? 22.711 13.876 -25.532 1.00 34.03 179 GLY A C 1
ATOM 1444 O O . GLY A 1 179 ? 22.729 13.943 -24.304 1.00 34.03 179 GLY A O 1
ATOM 1445 N N . PRO A 1 180 ? 23.807 14.147 -26.261 1.00 34.97 180 PRO A N 1
ATOM 1446 C CA . PRO A 1 180 ? 24.817 15.036 -25.728 1.00 34.97 180 PRO A CA 1
ATOM 1447 C C . PRO A 1 180 ? 24.286 16.472 -25.815 1.00 34.97 180 PRO A C 1
ATOM 1449 O O . PRO A 1 180 ? 23.662 16.873 -26.803 1.00 34.97 180 PRO A O 1
ATOM 1452 N N . ALA A 1 181 ? 24.546 17.246 -24.759 1.00 43.00 181 ALA A N 1
ATOM 1453 C CA . ALA A 1 181 ? 24.679 18.689 -24.888 1.00 43.00 181 ALA A CA 1
ATOM 1454 C C . ALA A 1 181 ? 25.613 18.972 -26.075 1.00 43.00 181 ALA A C 1
ATOM 1456 O O . ALA A 1 181 ? 26.595 18.257 -26.239 1.00 43.00 181 ALA A O 1
ATOM 1457 N N . GLU A 1 182 ? 25.233 19.939 -26.906 1.00 36.69 182 GLU A N 1
ATOM 1458 C CA . GLU A 1 182 ? 25.991 20.537 -28.012 1.00 36.69 182 GLU A CA 1
ATOM 1459 C C . GLU A 1 182 ? 27.392 19.952 -28.295 1.00 36.69 182 GLU A C 1
ATOM 1461 O O . GLU A 1 182 ? 28.304 20.079 -2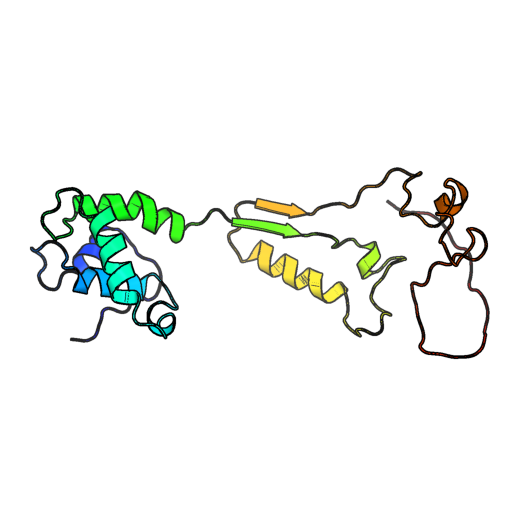7.483 1.00 36.69 182 GLU A O 1
ATOM 1466 N N . ASP A 1 183 ? 27.589 19.400 -29.495 1.00 38.22 183 ASP A N 1
ATOM 1467 C CA . ASP A 1 183 ? 28.472 19.981 -30.522 1.00 38.22 183 ASP A CA 1
ATOM 1468 C C . ASP A 1 183 ? 29.079 18.922 -31.471 1.00 38.22 183 ASP A C 1
ATOM 1470 O O . ASP A 1 183 ? 29.535 17.857 -31.068 1.00 38.22 183 ASP A O 1
ATOM 1474 N N . ASN A 1 184 ? 29.068 19.268 -32.759 1.00 36.06 184 ASN A N 1
ATOM 1475 C CA . ASN A 1 184 ? 29.954 18.822 -33.838 1.00 36.06 184 ASN A CA 1
ATOM 1476 C C . ASN A 1 184 ? 30.317 17.328 -33.980 1.00 36.06 184 ASN A C 1
ATOM 1478 O O . ASN A 1 184 ? 31.367 16.870 -33.548 1.00 36.06 184 ASN A O 1
ATOM 1482 N N . GLY A 1 185 ? 29.477 16.642 -34.767 1.00 42.06 185 GLY A N 1
ATOM 1483 C CA . GLY A 1 185 ? 29.801 15.598 -35.750 1.00 42.06 185 GLY A CA 1
ATOM 1484 C C . GLY A 1 185 ? 30.853 14.544 -35.410 1.00 42.06 185 GLY A C 1
ATOM 1485 O O . GLY A 1 185 ? 32.027 14.864 -35.422 1.00 42.06 185 GLY A O 1
ATOM 1486 N N . ILE A 1 186 ? 30.443 13.268 -35.318 1.00 33.25 186 ILE A N 1
ATOM 1487 C CA . ILE A 1 186 ? 31.216 12.083 -35.751 1.00 33.25 186 ILE A CA 1
ATOM 1488 C C . ILE A 1 186 ? 30.301 10.827 -35.795 1.00 33.25 186 ILE A C 1
ATOM 1490 O O . ILE A 1 186 ? 29.551 10.556 -34.866 1.00 33.25 186 ILE A O 1
ATOM 1494 N N . THR A 1 187 ? 30.388 10.138 -36.944 1.00 27.03 187 THR A N 1
ATOM 1495 C CA . THR A 1 187 ? 30.028 8.765 -37.409 1.00 27.03 187 THR A CA 1
ATOM 1496 C C . THR A 1 187 ? 28.846 7.930 -36.865 1.00 27.03 187 THR A C 1
ATOM 1498 O O . THR A 1 187 ? 28.672 7.807 -35.658 1.00 27.03 187 THR A O 1
ATOM 1501 N N . PRO A 1 188 ? 28.136 7.194 -37.757 1.00 32.06 188 PRO A N 1
ATOM 1502 C CA . PRO A 1 188 ? 27.147 6.186 -37.381 1.00 32.06 188 PRO A CA 1
ATOM 1503 C C . PRO A 1 188 ? 27.808 4.834 -37.050 1.00 32.06 188 PRO A C 1
ATOM 1505 O O . PRO A 1 188 ? 28.618 4.324 -37.823 1.00 32.06 188 PRO A O 1
ATOM 1508 N N . LEU A 1 189 ? 27.413 4.231 -35.931 1.00 34.56 189 LEU A N 1
ATOM 1509 C CA . LEU A 1 189 ? 27.528 2.792 -35.663 1.00 34.56 189 LEU A CA 1
ATOM 1510 C C . LEU A 1 189 ? 26.104 2.251 -35.865 1.00 34.56 189 LEU A C 1
ATOM 1512 O O . LEU A 1 189 ? 25.166 2.806 -35.310 1.00 34.56 189 LEU A O 1
ATOM 1516 N N . GLY A 1 190 ? 25.816 1.349 -36.795 1.00 28.50 190 GLY A N 1
ATOM 1517 C CA . GLY A 1 190 ? 26.362 0.004 -36.917 1.00 28.50 190 GLY A CA 1
ATOM 1518 C C . GLY A 1 190 ? 25.166 -0.929 -36.710 1.00 28.50 190 GLY A C 1
ATOM 1519 O O . GLY A 1 190 ? 24.716 -1.098 -35.586 1.00 28.50 190 GLY A O 1
ATOM 1520 N N . GLN A 1 191 ? 24.585 -1.426 -37.804 1.00 41.12 191 GLN A N 1
ATOM 1521 C CA . GLN A 1 191 ? 23.522 -2.434 -37.767 1.00 41.12 191 GLN A CA 1
ATOM 1522 C C . GLN A 1 191 ? 24.066 -3.727 -37.151 1.00 41.12 191 GLN A C 1
ATOM 1524 O O . GLN A 1 191 ? 25.038 -4.249 -37.685 1.00 41.12 191 GLN A O 1
ATOM 1529 N N . THR A 1 192 ? 23.405 -4.261 -36.125 1.00 28.91 192 THR A N 1
ATOM 1530 C CA . THR A 1 192 ? 23.433 -5.684 -35.721 1.00 28.91 192 THR A CA 1
ATOM 1531 C C . THR A 1 192 ? 22.204 -5.908 -34.843 1.00 28.91 192 THR A C 1
ATOM 1533 O O . THR A 1 192 ? 22.059 -5.243 -33.826 1.00 28.91 192 THR A O 1
ATOM 1536 N N . GLU A 1 193 ? 21.162 -6.531 -35.382 1.00 27.80 193 GLU A N 1
ATOM 1537 C CA . GLU A 1 193 ? 20.863 -7.974 -35.342 1.00 27.80 193 GLU A CA 1
ATOM 1538 C C . GLU A 1 193 ? 19.826 -8.266 -34.248 1.00 27.80 193 GLU A C 1
ATOM 1540 O O . GLU A 1 193 ? 20.012 -7.979 -33.072 1.00 27.80 193 GLU A O 1
ATOM 1545 N N . LEU A 1 194 ? 18.687 -8.765 -34.729 1.00 37.78 194 LEU A N 1
ATOM 1546 C CA . LEU A 1 194 ? 17.627 -9.429 -33.981 1.00 37.78 194 LEU A CA 1
ATOM 1547 C C . LEU A 1 194 ? 18.182 -10.667 -33.253 1.00 37.78 194 LEU A C 1
ATOM 1549 O O . LEU A 1 194 ? 19.203 -11.193 -33.683 1.00 37.78 194 LEU A O 1
ATOM 1553 N N . GLU A 1 195 ? 17.404 -11.164 -32.279 1.00 30.02 195 GLU A N 1
ATOM 1554 C CA . GLU A 1 195 ? 17.574 -12.382 -31.447 1.00 30.02 195 GLU A CA 1
ATOM 1555 C C . GLU A 1 195 ? 18.112 -12.057 -30.031 1.00 30.02 195 GLU A C 1
ATOM 1557 O O . GLU A 1 195 ? 19.170 -11.465 -29.881 1.00 30.02 195 GLU A O 1
ATOM 1562 N N . ASN A 1 196 ? 17.439 -12.357 -28.914 1.00 27.69 196 ASN A N 1
ATOM 1563 C CA . ASN A 1 196 ? 16.499 -13.434 -28.601 1.00 27.69 196 ASN A CA 1
ATOM 1564 C C . ASN A 1 196 ? 15.450 -13.019 -27.551 1.00 27.69 196 ASN A C 1
ATOM 1566 O O . ASN A 1 196 ? 15.645 -12.062 -26.803 1.00 27.69 196 ASN A O 1
ATOM 1570 N N . GLU A 1 197 ? 14.363 -13.794 -27.569 1.00 34.56 197 GLU A N 1
ATOM 1571 C CA . GLU A 1 197 ? 13.170 -13.813 -26.704 1.00 34.56 197 GLU A CA 1
ATOM 1572 C C . GLU A 1 197 ? 13.437 -13.805 -25.189 1.00 34.56 197 GLU A C 1
ATOM 1574 O O . GLU A 1 197 ? 14.434 -14.421 -24.742 1.00 34.56 197 GLU A O 1
#

Foldseek 3Di:
DDQDAPDDDDPDLLVLQCSLDPPNPDFAALVSQLSVVCNLDVCLVVPDPDPCSSVVSVVVQVVLPPVPPRGHDSVSSNVCCVVPVVCSVDPAAEAEADPLDPCCQPNPLDPCPPPVNDRSVVVVVVLVCCVVPPDHPYYYYDDPDDPPCDPPDLVNLVVDADDPPDPAHNVRDDDCSDDDDDDDDDDDDDDDDDDDD

Secondary structure (DSSP, 8-state):
-PPP---S----HHHHHHHH-SSTTSPBPHHHHHHHHHHH-TTTTTS-SSS-HHHHHHHHHHHH-SS-SSSB-HHHHHHHIIIIIHHHHS---EEEE-S--HHHHHSTT-GGGSTT---GGGHHHHHHHHHHHS--SEEEE------TT-TTSGGGGGGSPPPTT-SS-TTT----S---SS---------------

Radius of gyration: 29.37 Å; chains: 1; bounding box: 57×37×79 Å

pLDDT: mean 76.84, std 18.8, range [27.03, 97.62]

Sequence (197 aa):
MEAPTFKGYFESPLACFSQLQKAQTEPLSKEEFAVFLGSLFTDFEDADPAGDKENVVEKLFKIFDRNQDGKLDFSEFEAMWEQWVVPMLRPKCAFVAVDVQNDFISGSLSLKNIPAGRDPESVVPVINDLTEHLPFDVVVYTFDWHPKDHISFFENKHRRAFHPSSKVSAQDARENLTGPAEDNGITPLGQTELENE

Organism: Ixodes scapularis (NCBI:txid6945)